Protein AF-A0A6N2CL14-F1 (afdb_monomer_lite)

Radius of gyration: 25.26 Å; chains: 1; bounding box: 62×54×70 Å

Foldseek 3Di:
DVVVVVLVVDPPVVNVVVVVVVVVVVVVLVVPFDPAAEDEPLLVVKWDDPPDPCGVVLSVVLVVQLRVLQSSCVVVADFPPPPPPDNSSRYTYGDLVSSQVSVVCCQVPVVPVVPLQPPLLVVLLVQLQVVLVVVCVVVVHDSQVDKDALVVSCVSVVDDSVSSVVSVVSCCVVVQWDWDDDPPRDGIIIGGDDPDPSVSVCVRIQHSVNSVVVVVVVVVVVVVVD

Sequence (226 aa):
FEAQKKAHRLSAEERAVKRKKVIERHHHAQRLLEPVTVRIPFAHLLDFPVNWTRGRRDIDRLLSLVEAVAFLHQKQRKRDGNAGSGELSRTVEATPEDYAAAFDLAKSCLEHAWAELPRSASQLLAAIRKWAEKEAKKLGVKPSELSFRRRDVRRFTGLPDHIVKRGMRSLEDLEYVSVRRARNGGSFKYQLAGQPPAVDLLDGLTTPEQLKEKYAQTTSETEVKS

pLDDT: mean 76.75, std 15.97, range [37.62, 93.56]

Secondary structure (DSSP, 8-state):
-HHHHHHTTS-HHHHHHHHHHHHHHHHHHHHT----EEE-TTGGG----TT-TTHHHHHHHHHHHHHHHHHHTTTSSPP-TTSTTSGGGGEEE--HHHHHHHHHHHHHHHHHHT-SS-HHHHHHHHHHHHHHHHHHHHHTS-TTT-EE-HHHHHHHH---HHHHHHHHHHHHHTTSEEEE--TTS---EEEEPS------TTTTSPPHHHHHHHHHHHHHHHHS--

Structure (mmCIF, N/CA/C/O backbone):
data_AF-A0A6N2CL14-F1
#
_entry.id   AF-A0A6N2CL14-F1
#
loop_
_atom_site.group_PDB
_atom_site.id
_atom_site.type_symbol
_atom_site.label_atom_id
_atom_site.label_alt_id
_atom_site.label_comp_id
_atom_site.label_asym_id
_atom_site.label_entity_id
_atom_site.label_seq_id
_atom_site.pdbx_PDB_ins_code
_atom_site.Cartn_x
_atom_site.Cartn_y
_atom_site.Cartn_z
_atom_site.occupancy
_atom_site.B_iso_or_equiv
_atom_site.auth_seq_id
_atom_site.auth_comp_id
_atom_site.auth_asym_id
_atom_site.auth_atom_id
_atom_site.pdbx_PDB_model_num
ATOM 1 N N . PHE A 1 1 ? 4.077 22.171 5.134 1.00 37.62 1 PHE A N 1
ATOM 2 C CA . PHE A 1 1 ? 3.472 23.508 4.928 1.00 37.62 1 PHE A CA 1
ATOM 3 C C . PHE A 1 1 ? 4.288 24.433 4.021 1.00 37.62 1 PHE A C 1
ATOM 5 O O . PHE A 1 1 ? 3.678 25.172 3.257 1.00 37.62 1 PHE A O 1
ATOM 12 N N . GLU A 1 2 ? 5.627 24.394 4.019 1.00 39.94 2 GLU A N 1
ATOM 13 C CA . GLU A 1 2 ? 6.428 25.231 3.103 1.00 39.94 2 GLU A CA 1
ATOM 14 C C . GLU A 1 2 ? 6.215 24.921 1.614 1.00 39.94 2 GLU A C 1
ATOM 16 O O . GLU A 1 2 ? 6.063 25.846 0.822 1.00 39.94 2 GLU A O 1
ATOM 21 N N . ALA A 1 3 ? 6.094 23.646 1.227 1.00 51.16 3 ALA A N 1
ATOM 22 C CA . ALA A 1 3 ? 5.791 23.264 -0.157 1.00 51.16 3 ALA A CA 1
ATOM 23 C C . ALA A 1 3 ? 4.421 23.793 -0.637 1.00 51.16 3 ALA A C 1
ATOM 25 O O . ALA A 1 3 ? 4.302 24.263 -1.767 1.00 51.16 3 ALA A O 1
ATOM 26 N N . GLN A 1 4 ? 3.407 23.803 0.240 1.00 52.84 4 GLN A N 1
ATOM 27 C CA . GLN A 1 4 ? 2.085 24.384 -0.043 1.00 52.84 4 GLN A CA 1
ATOM 28 C C . GLN A 1 4 ? 2.138 25.916 -0.162 1.00 52.84 4 GLN A C 1
ATOM 30 O O . GLN A 1 4 ? 1.534 26.474 -1.074 1.00 52.84 4 GLN A O 1
ATOM 35 N N . LYS A 1 5 ? 2.908 26.603 0.698 1.00 52.19 5 LYS A N 1
ATOM 36 C CA . LYS A 1 5 ? 3.123 28.062 0.617 1.00 52.19 5 LYS A CA 1
ATOM 37 C C . LYS A 1 5 ? 3.923 28.462 -0.634 1.00 52.19 5 LYS A C 1
ATOM 39 O O . LYS A 1 5 ? 3.594 29.451 -1.281 1.00 52.19 5 LYS A O 1
ATOM 44 N N . LYS A 1 6 ? 4.925 27.664 -1.025 1.00 54.91 6 LYS A N 1
ATOM 45 C CA . LYS A 1 6 ? 5.732 27.854 -2.246 1.00 54.91 6 LYS A CA 1
ATOM 46 C C . LYS A 1 6 ? 4.915 27.588 -3.516 1.00 54.91 6 LYS A C 1
ATOM 48 O O . LYS A 1 6 ? 5.059 28.322 -4.488 1.00 54.91 6 LYS A O 1
ATOM 53 N N . ALA A 1 7 ? 4.003 26.612 -3.486 1.00 52.88 7 ALA A N 1
ATOM 54 C CA . ALA A 1 7 ? 3.030 26.383 -4.554 1.00 52.88 7 ALA A CA 1
ATOM 55 C C . ALA A 1 7 ? 2.042 27.552 -4.696 1.00 52.88 7 ALA A C 1
ATOM 57 O O . ALA A 1 7 ? 1.640 27.859 -5.814 1.00 52.88 7 ALA A O 1
ATOM 58 N N . HIS A 1 8 ? 1.694 28.233 -3.595 1.00 55.06 8 HIS A N 1
ATOM 59 C CA . HIS A 1 8 ? 0.762 29.361 -3.613 1.00 55.06 8 HIS A CA 1
ATOM 60 C C . HIS A 1 8 ? 1.346 30.715 -4.062 1.00 55.06 8 HIS A C 1
ATOM 62 O O . HIS A 1 8 ? 0.578 31.649 -4.274 1.00 55.06 8 HIS A O 1
ATOM 68 N N . ARG A 1 9 ? 2.673 30.814 -4.239 1.00 52.66 9 ARG A N 1
ATOM 69 C CA . ARG A 1 9 ? 3.375 32.018 -4.733 1.00 52.66 9 ARG A CA 1
ATOM 70 C C . ARG A 1 9 ? 3.233 32.256 -6.239 1.00 52.66 9 ARG A C 1
ATOM 72 O O . ARG A 1 9 ? 3.421 33.379 -6.680 1.00 52.66 9 ARG A O 1
ATOM 79 N N . LEU A 1 10 ? 2.933 31.207 -7.000 1.00 59.94 10 LEU A N 1
ATOM 80 C CA . LEU A 1 10 ? 2.663 31.283 -8.436 1.00 59.94 10 LEU A CA 1
ATOM 81 C C . LEU A 1 10 ? 1.184 31.609 -8.651 1.00 59.94 10 LEU A C 1
ATOM 83 O O . LEU A 1 10 ? 0.341 31.096 -7.900 1.00 59.94 10 LEU A O 1
ATOM 87 N N . SER A 1 11 ? 0.852 32.396 -9.672 1.00 72.25 11 SER A N 1
ATOM 88 C CA . SER A 1 11 ? -0.546 32.644 -10.036 1.00 72.25 11 SER A CA 1
ATOM 89 C C . SER A 1 11 ? -1.258 31.312 -10.340 1.00 72.25 11 SER A C 1
ATOM 91 O O . SER A 1 11 ? -0.628 30.293 -10.655 1.00 72.25 11 SER A O 1
ATOM 93 N N . AL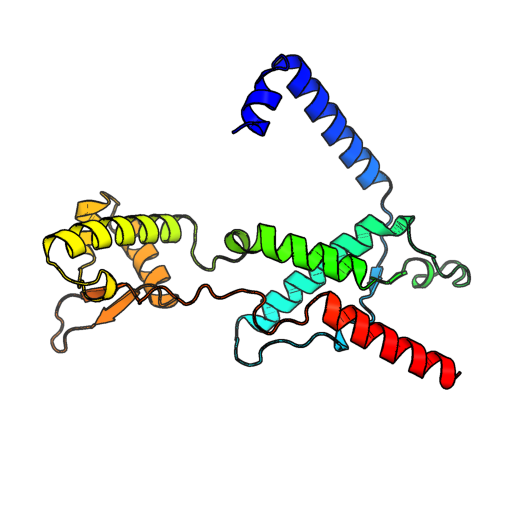A A 1 12 ? -2.585 31.266 -10.198 1.00 70.31 12 ALA A N 1
ATOM 94 C CA . ALA A 1 12 ? -3.353 30.058 -10.518 1.00 70.31 12 ALA A CA 1
ATOM 95 C C . ALA A 1 12 ? -3.106 29.592 -11.971 1.00 70.31 12 ALA A C 1
ATOM 97 O O . ALA A 1 12 ? -3.040 28.390 -12.242 1.00 70.31 12 ALA A O 1
ATOM 98 N N . GLU A 1 13 ? -2.873 30.544 -12.874 1.00 72.12 13 GLU A N 1
ATOM 99 C CA . GLU A 1 13 ? -2.550 30.326 -14.283 1.00 72.12 13 GLU A CA 1
ATOM 100 C C . GLU A 1 13 ? -1.175 29.670 -14.457 1.00 72.12 13 GLU A C 1
ATOM 102 O O . GLU A 1 13 ? -1.050 28.667 -15.158 1.00 72.12 13 GLU A O 1
ATOM 107 N N . GLU A 1 14 ? -0.148 30.141 -13.746 1.00 79.38 14 GLU A N 1
ATOM 108 C CA . GLU A 1 14 ? 1.195 29.552 -13.791 1.00 79.38 14 GLU A CA 1
ATOM 109 C C . GLU A 1 14 ? 1.210 28.099 -13.293 1.00 79.38 14 GLU A C 1
ATOM 111 O O . GLU A 1 14 ? 1.915 27.245 -13.844 1.00 79.38 14 GLU A O 1
ATOM 116 N N . ARG A 1 15 ? 0.405 27.778 -12.270 1.00 78.75 15 ARG A N 1
ATOM 117 C CA . ARG A 1 15 ? 0.231 26.393 -11.793 1.00 78.75 15 ARG A CA 1
ATOM 118 C C . ARG A 1 15 ? -0.474 25.529 -12.832 1.00 78.75 15 ARG A C 1
ATOM 120 O O . ARG A 1 15 ? -0.050 24.393 -13.056 1.00 78.75 15 ARG A O 1
ATOM 127 N N . ALA A 1 16 ? -1.510 26.059 -13.482 1.00 80.12 16 ALA A N 1
ATOM 128 C CA . ALA A 1 16 ? -2.222 25.360 -14.545 1.00 80.12 16 ALA A CA 1
ATOM 129 C C . ALA A 1 16 ? -1.300 25.067 -15.741 1.00 80.12 16 ALA A C 1
ATOM 131 O O . ALA A 1 16 ? -1.276 23.937 -16.232 1.00 80.12 16 ALA A O 1
ATOM 132 N N . VAL A 1 17 ? -0.474 26.036 -16.149 1.00 85.94 17 VAL A N 1
ATOM 133 C CA . VAL A 1 17 ? 0.521 25.872 -17.220 1.00 85.94 17 VAL A CA 1
ATOM 134 C C . VAL A 1 17 ? 1.575 24.829 -16.844 1.00 85.94 17 VAL A C 1
ATOM 136 O O . VAL A 1 17 ? 1.857 23.932 -17.639 1.00 85.94 17 VAL A O 1
ATOM 139 N N . LYS A 1 18 ? 2.133 24.881 -15.625 1.00 86.06 18 LYS A N 1
ATOM 140 C CA . LYS A 1 18 ? 3.097 23.865 -15.158 1.00 86.06 18 LYS A CA 1
ATOM 141 C C . LYS A 1 18 ? 2.485 22.466 -15.137 1.00 86.06 18 LYS A C 1
ATOM 143 O O . LYS A 1 18 ? 3.121 21.525 -15.604 1.00 86.06 18 LYS A O 1
ATOM 148 N N . ARG A 1 19 ? 1.246 22.328 -14.652 1.00 86.81 19 ARG A N 1
ATOM 149 C CA . ARG A 1 19 ? 0.528 21.046 -14.635 1.00 86.81 19 ARG A CA 1
ATOM 150 C C . ARG A 1 19 ? 0.336 20.491 -16.045 1.00 86.81 19 ARG A C 1
ATOM 152 O O . ARG A 1 19 ? 0.629 19.319 -16.260 1.00 86.81 19 ARG A O 1
ATOM 159 N N . LYS A 1 20 ? -0.100 21.323 -17.000 1.00 90.94 20 LYS A N 1
ATOM 160 C CA . LYS A 1 20 ? -0.248 20.924 -18.410 1.00 90.94 20 LYS A CA 1
ATOM 161 C C . LYS A 1 20 ? 1.069 20.412 -18.991 1.00 90.94 20 LYS A C 1
ATOM 163 O O . LYS A 1 20 ? 1.099 19.299 -19.498 1.00 90.94 20 LYS A O 1
ATOM 168 N N . LYS A 1 21 ? 2.170 21.147 -18.796 1.00 91.81 21 LYS A N 1
ATOM 169 C CA . LYS A 1 21 ? 3.505 20.734 -19.269 1.00 91.81 21 LYS A CA 1
ATOM 170 C C . LYS A 1 21 ? 3.957 19.383 -18.700 1.00 91.81 21 LYS A C 1
ATOM 172 O O . LYS A 1 21 ? 4.580 18.598 -19.410 1.00 91.81 21 LYS A O 1
ATOM 177 N N . VAL A 1 22 ? 3.667 19.100 -17.426 1.00 90.50 22 VAL A N 1
ATOM 178 C CA . VAL A 1 22 ? 3.989 17.798 -16.806 1.00 90.50 22 VAL A CA 1
ATOM 179 C C . VAL A 1 22 ? 3.169 16.672 -17.438 1.00 90.50 22 VAL A C 1
ATOM 181 O O . VAL A 1 22 ? 3.738 15.643 -17.798 1.00 90.50 22 VAL A O 1
ATOM 184 N N . ILE A 1 23 ? 1.862 16.886 -17.615 1.00 89.56 23 ILE A N 1
ATOM 185 C CA . ILE A 1 23 ? 0.948 15.915 -18.236 1.00 89.56 23 ILE A CA 1
ATOM 186 C C . ILE A 1 23 ? 1.370 15.616 -19.679 1.00 89.56 23 ILE A C 1
ATOM 188 O O . ILE A 1 23 ? 1.507 14.454 -20.050 1.00 89.56 23 ILE A O 1
ATOM 192 N N . GLU A 1 24 ? 1.644 16.648 -20.477 1.00 92.06 24 GLU A N 1
ATOM 193 C CA . GLU A 1 24 ? 2.105 16.500 -21.863 1.00 92.06 24 GLU A CA 1
ATOM 194 C C . GLU A 1 24 ? 3.407 15.704 -21.942 1.00 92.06 24 GLU A C 1
ATOM 196 O O . GLU A 1 24 ? 3.512 14.758 -22.721 1.00 92.06 24 GLU A O 1
ATOM 201 N N . ARG A 1 25 ? 4.377 16.016 -21.072 1.00 90.50 25 ARG A N 1
ATOM 202 C CA . ARG A 1 25 ? 5.632 15.263 -20.984 1.00 90.50 25 ARG A CA 1
ATOM 203 C C . ARG A 1 25 ? 5.393 13.786 -20.676 1.00 90.50 25 ARG A C 1
ATOM 205 O O . ARG A 1 25 ? 6.039 12.939 -21.282 1.00 90.50 25 ARG A O 1
ATOM 212 N N . HIS A 1 26 ? 4.476 13.476 -19.760 1.00 87.38 26 HIS A N 1
ATOM 213 C CA . HIS A 1 26 ? 4.137 12.090 -19.430 1.00 87.38 26 HIS A CA 1
ATOM 214 C C . HIS A 1 26 ? 3.466 11.373 -20.605 1.00 87.38 26 HIS A C 1
ATOM 216 O O . HIS A 1 26 ? 3.862 10.258 -20.928 1.00 87.38 26 HIS A O 1
ATOM 222 N N . HIS A 1 27 ? 2.526 12.014 -21.301 1.00 89.44 27 HIS A N 1
ATOM 223 C CA . HIS A 1 27 ? 1.921 11.431 -22.502 1.00 89.44 27 HIS A CA 1
ATOM 224 C C . HIS A 1 27 ? 2.946 11.180 -23.608 1.00 89.44 27 HIS A C 1
ATOM 226 O O . HIS A 1 27 ? 2.895 10.148 -24.271 1.00 89.44 27 HIS A O 1
ATOM 232 N N . HIS A 1 28 ? 3.888 12.102 -23.808 1.00 91.62 28 HIS A N 1
ATOM 233 C CA . HIS A 1 28 ? 4.954 11.923 -24.791 1.00 91.62 28 HIS A CA 1
ATOM 234 C C . HIS A 1 28 ? 5.861 10.753 -24.404 1.00 91.62 28 HIS A C 1
ATOM 236 O O . HIS A 1 28 ? 6.148 9.916 -25.251 1.00 91.62 28 HIS A O 1
ATOM 242 N N . ALA A 1 29 ? 6.242 10.644 -23.128 1.00 86.19 29 ALA A N 1
ATOM 243 C CA . ALA A 1 29 ? 7.015 9.510 -22.631 1.00 86.19 29 ALA A CA 1
ATOM 244 C C . ALA A 1 29 ? 6.276 8.176 -22.832 1.00 86.19 29 ALA A C 1
ATOM 246 O O . ALA A 1 29 ? 6.867 7.231 -23.339 1.00 86.19 29 ALA A O 1
ATOM 247 N N . GLN A 1 30 ? 4.976 8.115 -22.523 1.00 86.56 30 GLN A N 1
ATOM 248 C CA . GLN A 1 30 ? 4.151 6.916 -22.714 1.00 86.56 30 GLN A CA 1
ATOM 249 C C . GLN A 1 30 ? 4.069 6.478 -24.182 1.00 86.56 30 GLN A C 1
ATOM 251 O O . GLN A 1 30 ? 4.119 5.286 -24.461 1.00 86.56 30 GLN A O 1
ATOM 256 N N . ARG A 1 31 ? 3.983 7.424 -25.127 1.00 88.44 31 ARG A N 1
ATOM 257 C CA . ARG A 1 31 ? 3.954 7.127 -26.573 1.00 88.44 31 ARG A CA 1
ATOM 258 C C . ARG A 1 31 ? 5.265 6.550 -27.109 1.00 88.44 31 ARG A C 1
ATOM 260 O O . ARG A 1 31 ? 5.250 5.936 -28.167 1.00 88.44 31 ARG A O 1
ATOM 267 N N . LEU A 1 32 ? 6.383 6.775 -26.419 1.00 87.81 32 LEU A N 1
ATOM 268 C CA . LEU A 1 32 ? 7.702 6.259 -26.805 1.00 87.81 32 LEU A CA 1
ATOM 269 C C . LEU A 1 32 ? 7.960 4.831 -26.299 1.00 87.81 32 LEU A C 1
ATOM 271 O O . LEU A 1 32 ? 8.983 4.238 -26.654 1.00 87.81 32 LEU A O 1
ATOM 275 N N . LEU A 1 33 ? 7.079 4.300 -25.448 1.00 87.81 33 LEU A N 1
ATOM 276 C CA . LEU A 1 33 ? 7.201 2.952 -24.907 1.00 87.81 33 LEU A CA 1
ATOM 277 C C . LEU A 1 33 ? 6.842 1.927 -25.981 1.00 87.81 33 LEU A C 1
ATOM 279 O O . LEU A 1 33 ? 5.844 2.062 -26.688 1.00 87.81 33 LEU A O 1
ATOM 283 N N . GLU A 1 34 ? 7.654 0.881 -26.081 1.00 86.44 34 GLU A N 1
ATOM 284 C CA . GLU A 1 34 ? 7.384 -0.262 -26.943 1.00 86.44 34 GLU A CA 1
ATOM 285 C C . GLU A 1 34 ? 6.774 -1.400 -26.116 1.00 86.44 34 GLU A C 1
ATOM 287 O O . GLU A 1 34 ? 7.056 -1.509 -24.916 1.00 86.44 34 GLU A O 1
ATOM 292 N N . PRO A 1 35 ? 5.944 -2.260 -26.733 1.00 84.00 35 PRO A N 1
ATOM 293 C CA . PRO A 1 35 ? 5.435 -3.459 -26.084 1.00 84.00 35 PRO A CA 1
ATOM 294 C C . PRO A 1 35 ? 6.573 -4.480 -25.955 1.00 84.00 35 PRO A C 1
ATOM 296 O O . PRO A 1 35 ? 6.869 -5.226 -26.892 1.00 84.00 35 PRO A O 1
ATOM 299 N N . VAL A 1 36 ? 7.231 -4.463 -24.797 1.00 87.56 36 VAL A N 1
ATOM 300 C CA . VAL A 1 36 ? 8.311 -5.376 -24.410 1.00 87.56 36 VAL A CA 1
ATOM 301 C C . VAL A 1 36 ? 7.874 -6.249 -23.240 1.00 87.56 36 VAL A C 1
ATOM 303 O O . VAL A 1 36 ? 7.108 -5.811 -22.382 1.00 87.56 36 VAL A O 1
ATOM 306 N N . THR A 1 37 ? 8.384 -7.474 -23.197 1.00 87.69 37 THR A N 1
ATOM 307 C CA . THR A 1 37 ? 8.203 -8.393 -22.072 1.00 87.69 37 THR A CA 1
ATOM 308 C C . THR A 1 37 ? 9.294 -8.138 -21.042 1.00 87.69 37 THR A C 1
ATOM 310 O O . THR A 1 37 ? 10.473 -8.078 -21.391 1.00 87.69 37 THR A O 1
ATOM 313 N N . VAL A 1 38 ? 8.922 -8.007 -19.771 1.00 90.06 38 VAL A N 1
ATOM 314 C CA . VAL A 1 38 ? 9.888 -7.853 -18.678 1.00 90.06 38 VAL A CA 1
ATOM 315 C C . VAL A 1 38 ? 10.164 -9.206 -18.031 1.00 90.06 38 VAL A C 1
ATOM 317 O O . VAL A 1 38 ? 9.239 -9.972 -17.778 1.00 90.06 38 VAL A O 1
ATOM 320 N N . ARG A 1 39 ? 11.437 -9.506 -17.758 1.00 90.38 39 ARG A N 1
ATOM 321 C CA . ARG A 1 39 ? 11.862 -10.660 -16.954 1.00 90.38 39 ARG A CA 1
ATOM 322 C C . ARG A 1 39 ? 12.507 -10.185 -15.660 1.00 90.38 39 ARG A C 1
ATOM 324 O O . ARG A 1 39 ? 13.284 -9.237 -15.676 1.00 90.38 39 ARG A O 1
ATOM 331 N N . ILE A 1 40 ? 12.222 -10.869 -14.554 1.00 91.25 40 ILE A N 1
ATOM 332 C CA . ILE A 1 40 ? 12.836 -10.603 -13.247 1.00 91.25 40 ILE A CA 1
ATOM 333 C C . ILE A 1 40 ? 13.799 -11.756 -12.922 1.00 91.25 40 ILE A C 1
ATOM 335 O O . ILE A 1 40 ? 13.372 -12.753 -12.335 1.00 91.25 40 ILE A O 1
ATOM 339 N N . PRO A 1 41 ? 15.088 -11.664 -13.303 1.00 90.06 41 PRO A N 1
ATOM 340 C CA . PRO A 1 41 ? 16.031 -12.777 -13.155 1.00 90.06 41 PRO A CA 1
ATOM 341 C C . PRO A 1 41 ? 16.273 -13.147 -11.686 1.00 90.06 41 PRO A C 1
ATOM 343 O O . PRO A 1 41 ? 16.454 -14.315 -11.358 1.00 90.06 41 PRO A O 1
ATOM 346 N N . PHE A 1 42 ? 16.194 -12.172 -10.781 1.00 88.69 42 PHE A N 1
ATOM 347 C CA . PHE A 1 42 ? 16.451 -12.338 -9.350 1.00 88.69 42 PHE A CA 1
ATOM 348 C C . PHE A 1 42 ? 15.218 -12.710 -8.515 1.00 88.69 42 PHE A C 1
ATOM 350 O O . PHE A 1 42 ? 15.307 -12.730 -7.291 1.00 88.69 42 PHE A O 1
ATOM 357 N N . ALA A 1 43 ? 14.064 -13.001 -9.128 1.00 86.94 43 ALA A N 1
ATOM 358 C CA . ALA A 1 43 ? 12.831 -13.283 -8.382 1.00 86.94 43 ALA A CA 1
ATOM 359 C C . ALA A 1 43 ? 12.987 -14.441 -7.375 1.00 86.94 43 ALA A C 1
ATOM 361 O O . ALA A 1 43 ? 12.377 -14.426 -6.311 1.00 86.94 43 ALA A O 1
ATOM 362 N N . HIS A 1 44 ? 13.848 -15.413 -7.687 1.00 85.88 44 HIS A N 1
ATOM 363 C CA . HIS A 1 44 ? 14.157 -16.569 -6.844 1.00 85.88 44 HIS A CA 1
ATOM 364 C C . HIS A 1 44 ? 15.042 -16.249 -5.622 1.00 85.88 44 HIS A C 1
ATOM 366 O O . HIS A 1 44 ? 15.160 -17.085 -4.733 1.00 85.88 44 HIS A O 1
ATOM 372 N N . LEU A 1 45 ? 15.668 -15.067 -5.571 1.00 86.38 45 LEU A N 1
ATOM 373 C CA . LEU A 1 45 ? 16.514 -14.621 -4.453 1.00 86.38 45 LEU A CA 1
ATOM 374 C C . LEU A 1 45 ? 15.720 -13.886 -3.360 1.00 86.38 45 LEU A C 1
ATOM 376 O O . LEU A 1 45 ? 16.286 -13.519 -2.324 1.00 86.38 45 LEU A O 1
ATOM 380 N N . LEU A 1 46 ? 14.433 -13.636 -3.614 1.00 85.00 46 LEU A N 1
ATOM 381 C CA . LEU A 1 46 ? 13.535 -12.933 -2.711 1.00 85.00 46 LEU A CA 1
ATOM 382 C C . LEU A 1 46 ? 12.948 -13.908 -1.688 1.00 85.00 46 LEU A C 1
ATOM 384 O O . LEU A 1 46 ? 12.202 -14.823 -2.034 1.00 85.00 46 LEU A O 1
ATOM 388 N N . ASP A 1 47 ? 13.265 -13.665 -0.422 1.00 79.44 47 ASP A N 1
ATOM 389 C CA . ASP A 1 47 ? 12.664 -14.350 0.717 1.00 79.44 47 ASP A CA 1
ATOM 390 C C . ASP A 1 47 ? 11.420 -13.609 1.204 1.00 79.44 47 ASP A C 1
ATOM 392 O O . ASP A 1 47 ? 11.373 -12.372 1.227 1.00 79.44 47 ASP A O 1
ATOM 396 N N . PHE A 1 48 ? 10.435 -14.396 1.642 1.00 69.31 48 PHE A N 1
ATOM 397 C CA . PHE A 1 48 ? 9.162 -13.911 2.158 1.00 69.31 48 PHE A CA 1
ATOM 398 C C . PHE A 1 48 ? 8.785 -14.648 3.451 1.00 69.31 48 PHE A C 1
ATOM 400 O O . PHE A 1 48 ? 8.988 -15.864 3.549 1.00 69.31 48 PHE A O 1
ATOM 407 N N . PRO A 1 49 ? 8.180 -13.963 4.436 1.00 64.12 49 PRO A N 1
ATOM 408 C CA . PRO A 1 49 ? 7.741 -14.603 5.668 1.00 64.12 49 PRO A CA 1
ATOM 409 C C . PRO A 1 49 ? 6.610 -15.609 5.390 1.00 64.12 49 PRO A C 1
ATOM 411 O O . PRO A 1 49 ? 5.542 -15.272 4.879 1.00 64.12 49 PRO A O 1
ATOM 414 N N . VAL A 1 50 ? 6.843 -16.870 5.767 1.00 52.19 50 VAL A N 1
ATOM 415 C CA . VAL A 1 50 ? 6.007 -18.050 5.450 1.00 52.19 50 VAL A CA 1
ATOM 416 C C . VAL A 1 50 ? 4.607 -17.999 6.089 1.00 52.19 50 VAL A C 1
ATOM 418 O O . VAL A 1 50 ? 3.684 -18.686 5.654 1.00 52.19 50 VAL A O 1
ATOM 421 N N . ASN A 1 51 ? 4.404 -17.148 7.094 1.00 51.94 51 ASN A N 1
ATOM 422 C CA . ASN A 1 51 ? 3.231 -17.209 7.970 1.00 51.94 51 ASN A CA 1
ATOM 423 C C . ASN A 1 51 ? 2.009 -16.430 7.450 1.00 51.94 51 ASN A C 1
ATOM 425 O O . ASN A 1 51 ? 1.043 -16.250 8.188 1.00 51.94 51 ASN A O 1
ATOM 429 N N . TRP A 1 52 ? 2.036 -15.926 6.213 1.00 52.38 52 TRP A N 1
ATOM 430 C CA . TRP A 1 52 ? 0.990 -15.049 5.690 1.00 52.38 52 TRP A CA 1
ATOM 431 C C . TRP A 1 52 ? 0.250 -15.660 4.502 1.00 52.38 52 TRP A C 1
ATOM 433 O O . TRP A 1 52 ? 0.762 -15.732 3.388 1.00 52.38 52 TRP A O 1
ATOM 443 N N . THR A 1 53 ? -1.041 -15.935 4.680 1.00 46.91 53 THR A N 1
ATOM 444 C CA . THR A 1 53 ? -2.002 -16.154 3.582 1.00 46.91 53 THR A CA 1
ATOM 445 C C . THR A 1 53 ? -2.085 -14.944 2.629 1.00 46.91 53 THR A C 1
ATOM 447 O O . THR A 1 53 ? -2.492 -15.086 1.477 1.00 46.91 53 THR A O 1
ATOM 450 N N . ARG A 1 54 ? -1.665 -13.758 3.100 1.00 53.47 54 ARG A N 1
ATOM 451 C CA . ARG A 1 54 ? -1.462 -12.512 2.338 1.00 53.47 54 ARG A CA 1
ATOM 452 C C . ARG A 1 54 ? -0.192 -12.507 1.477 1.00 53.47 54 ARG A C 1
ATOM 454 O O . ARG A 1 54 ? -0.218 -11.925 0.396 1.00 53.47 54 ARG A O 1
ATOM 461 N N . GLY A 1 55 ? 0.859 -13.222 1.893 1.00 59.00 55 GLY A N 1
ATOM 462 C CA . GLY A 1 55 ? 2.192 -13.171 1.289 1.00 59.00 55 GLY A CA 1
ATOM 463 C C . GLY A 1 55 ? 2.167 -13.393 -0.220 1.00 59.00 55 GLY A C 1
ATOM 464 O O . GLY A 1 55 ? 2.720 -12.592 -0.950 1.00 59.00 55 GLY A O 1
ATOM 465 N N . ARG A 1 56 ? 1.420 -14.386 -0.724 1.00 64.12 56 ARG A N 1
ATOM 466 C CA . ARG A 1 56 ? 1.359 -14.671 -2.175 1.00 64.12 56 ARG A CA 1
ATOM 467 C C . ARG A 1 56 ? 0.808 -13.521 -3.027 1.00 64.12 56 ARG A C 1
ATOM 469 O O . ARG A 1 56 ? 1.418 -13.172 -4.026 1.00 64.12 56 ARG A O 1
ATOM 476 N N . ARG A 1 57 ? -0.322 -12.909 -2.645 1.00 66.94 57 ARG A N 1
ATOM 477 C CA . ARG A 1 57 ? -0.909 -11.800 -3.436 1.00 66.94 57 ARG A CA 1
ATOM 478 C C . ARG A 1 57 ? -0.046 -10.549 -3.379 1.00 66.94 57 ARG A C 1
ATOM 480 O O . ARG A 1 57 ? -0.027 -9.747 -4.306 1.00 66.94 57 ARG A O 1
ATOM 487 N N . ASP A 1 58 ? 0.602 -10.377 -2.245 1.00 70.50 58 ASP A N 1
ATOM 488 C CA . ASP A 1 58 ? 1.429 -9.235 -1.940 1.00 70.50 58 ASP A CA 1
ATOM 489 C C . ASP A 1 58 ? 2.759 -9.325 -2.713 1.00 70.50 58 ASP A C 1
ATOM 491 O O . ASP A 1 58 ? 3.180 -8.359 -3.350 1.00 70.50 58 ASP A O 1
ATOM 495 N N . ILE A 1 59 ? 3.327 -10.530 -2.801 1.00 75.00 59 ILE A N 1
ATOM 496 C CA . ILE A 1 59 ? 4.430 -10.878 -3.702 1.00 75.00 59 ILE A CA 1
ATOM 497 C C . ILE A 1 59 ? 4.075 -10.539 -5.149 1.00 75.00 59 ILE A C 1
ATOM 499 O O . ILE A 1 59 ? 4.796 -9.770 -5.780 1.00 75.00 59 ILE A O 1
ATOM 503 N N . ASP A 1 60 ? 2.947 -11.046 -5.658 1.00 79.06 60 ASP A N 1
ATOM 504 C CA . ASP A 1 60 ? 2.545 -10.834 -7.056 1.00 79.06 60 ASP A CA 1
ATOM 505 C C . ASP A 1 60 ? 2.431 -9.342 -7.391 1.00 79.06 60 ASP A C 1
ATOM 507 O O . ASP A 1 60 ? 2.827 -8.892 -8.467 1.00 79.06 60 ASP A O 1
ATOM 511 N N . ARG A 1 61 ? 1.921 -8.541 -6.453 1.00 79.12 61 ARG A N 1
ATOM 512 C CA . ARG A 1 61 ? 1.798 -7.093 -6.627 1.00 79.12 61 ARG A CA 1
ATOM 513 C C . ARG A 1 61 ? 3.141 -6.375 -6.559 1.00 79.12 61 ARG A C 1
ATOM 515 O O . ARG A 1 61 ? 3.342 -5.438 -7.329 1.00 79.12 61 ARG A O 1
ATOM 522 N N . LEU A 1 62 ? 4.039 -6.777 -5.657 1.00 84.19 62 LEU A N 1
ATOM 523 C CA . LEU A 1 62 ? 5.391 -6.221 -5.605 1.00 84.19 62 LEU A CA 1
ATOM 524 C C . LEU A 1 62 ? 6.143 -6.544 -6.900 1.00 84.19 62 LEU A C 1
ATOM 526 O O . LEU A 1 62 ? 6.707 -5.639 -7.504 1.00 84.19 62 LEU A O 1
ATOM 530 N N . LEU A 1 63 ? 6.083 -7.791 -7.372 1.00 88.75 63 LEU A N 1
ATOM 531 C CA . LEU A 1 63 ? 6.693 -8.203 -8.638 1.00 88.75 63 LEU A CA 1
ATOM 532 C C . LEU A 1 63 ? 6.085 -7.446 -9.823 1.00 88.75 63 LEU A C 1
ATOM 534 O O . LEU A 1 63 ? 6.831 -6.908 -10.631 1.00 88.75 63 LEU A O 1
ATOM 538 N N . SER A 1 64 ? 4.761 -7.274 -9.867 1.00 89.19 64 SER A N 1
ATOM 539 C CA . SER A 1 64 ? 4.101 -6.447 -10.891 1.00 89.19 64 SER A CA 1
ATOM 540 C C . SER A 1 64 ? 4.586 -4.991 -10.872 1.00 89.19 64 SER A C 1
ATOM 542 O O . SER A 1 64 ? 4.679 -4.337 -11.911 1.00 89.19 64 SER A O 1
ATOM 544 N N . LEU A 1 65 ? 4.894 -4.449 -9.688 1.00 90.12 65 LEU A N 1
ATOM 545 C CA . LEU A 1 65 ? 5.448 -3.103 -9.557 1.00 90.12 65 LEU A CA 1
ATOM 546 C C . LEU A 1 65 ? 6.892 -3.042 -10.068 1.00 90.12 65 LEU A C 1
ATOM 548 O O . LEU A 1 65 ? 7.237 -2.094 -10.772 1.00 90.12 65 LEU A O 1
ATOM 552 N N . VAL A 1 66 ? 7.710 -4.055 -9.773 1.00 92.06 66 VAL A N 1
ATOM 553 C CA . VAL A 1 66 ? 9.061 -4.198 -10.341 1.00 92.06 66 VAL A CA 1
ATOM 554 C C . VAL A 1 66 ? 8.993 -4.278 -11.866 1.00 92.06 66 VAL A C 1
ATOM 556 O O . VAL A 1 66 ? 9.725 -3.557 -12.543 1.00 92.06 66 VAL A O 1
ATOM 559 N N . GLU A 1 67 ? 8.074 -5.079 -12.414 1.00 92.06 67 GLU A N 1
ATOM 560 C CA . GLU A 1 67 ? 7.844 -5.180 -13.859 1.00 92.06 67 GLU A CA 1
ATOM 561 C C . GLU A 1 67 ? 7.494 -3.822 -14.468 1.00 92.06 67 GLU A C 1
ATOM 563 O O . GLU A 1 67 ? 8.077 -3.427 -15.476 1.00 92.06 67 GLU A O 1
ATOM 568 N N . ALA A 1 68 ? 6.586 -3.072 -13.840 1.00 92.19 68 ALA A N 1
ATOM 569 C CA . ALA A 1 68 ? 6.194 -1.751 -14.312 1.00 92.19 68 ALA A CA 1
ATOM 570 C C . ALA A 1 68 ? 7.363 -0.751 -14.294 1.00 92.19 68 ALA A C 1
ATOM 572 O O . ALA A 1 68 ? 7.532 0.012 -15.248 1.00 92.19 68 ALA A O 1
ATOM 573 N N . VAL A 1 69 ? 8.187 -0.754 -13.240 1.00 92.44 69 VAL A N 1
ATOM 574 C CA . VAL A 1 69 ? 9.372 0.114 -13.142 1.00 92.44 69 VAL A CA 1
ATOM 575 C C . VAL A 1 69 ? 10.388 -0.240 -14.232 1.00 92.44 69 VAL A C 1
ATOM 577 O O . VAL A 1 69 ? 10.803 0.636 -14.994 1.00 92.44 69 VAL A O 1
ATOM 580 N N . ALA A 1 70 ? 10.716 -1.523 -14.381 1.00 91.88 70 ALA A N 1
ATOM 581 C CA . ALA A 1 70 ? 11.634 -1.997 -15.412 1.00 91.88 70 ALA A CA 1
ATOM 582 C C . ALA A 1 70 ? 11.114 -1.706 -16.834 1.00 91.88 70 ALA A C 1
ATOM 584 O O . ALA A 1 70 ? 11.874 -1.273 -17.705 1.00 91.88 70 ALA A O 1
ATOM 585 N N . PHE A 1 71 ? 9.804 -1.852 -17.064 1.00 91.50 71 PHE A N 1
ATOM 586 C CA . PHE A 1 71 ? 9.148 -1.519 -18.331 1.00 91.50 71 PHE A CA 1
ATOM 587 C C . PHE A 1 71 ? 9.279 -0.033 -18.686 1.00 91.50 71 PHE A C 1
ATOM 589 O O . PHE A 1 71 ? 9.522 0.311 -19.845 1.00 91.50 71 PHE A O 1
ATOM 596 N N . LEU A 1 72 ? 9.153 0.866 -17.705 1.00 91.19 72 LEU A N 1
ATOM 597 C CA . LEU A 1 72 ? 9.358 2.303 -17.915 1.00 91.19 72 LEU A CA 1
ATOM 598 C C . LEU A 1 72 ? 10.825 2.636 -18.219 1.00 91.19 72 LEU A C 1
ATOM 600 O O . LEU A 1 72 ? 11.104 3.571 -18.972 1.00 91.19 72 LEU A O 1
ATOM 604 N N . HIS A 1 73 ? 11.762 1.845 -17.699 1.00 89.31 73 HIS A N 1
ATOM 605 C CA . HIS A 1 73 ? 13.191 1.976 -17.973 1.00 89.31 73 HIS A CA 1
ATOM 606 C C . HIS A 1 73 ? 13.654 1.276 -19.263 1.00 89.31 73 HIS A C 1
ATOM 608 O O . HIS A 1 73 ? 14.839 1.334 -19.579 1.00 89.31 73 HIS A O 1
ATOM 614 N N . GLN A 1 74 ? 12.758 0.701 -20.076 1.00 86.81 74 GLN A N 1
ATOM 615 C CA . GLN A 1 74 ? 13.098 -0.102 -21.268 1.00 86.81 74 GLN A CA 1
ATOM 616 C C . GLN A 1 74 ? 14.053 0.555 -22.289 1.00 86.81 74 GLN A C 1
ATOM 618 O O . GLN A 1 74 ? 14.704 -0.145 -23.064 1.00 86.81 74 GLN A O 1
ATOM 623 N N . LYS A 1 75 ? 14.126 1.894 -22.335 1.00 84.94 75 LYS A N 1
ATOM 624 C CA . LYS A 1 75 ? 15.020 2.647 -23.238 1.00 84.94 75 LYS A CA 1
ATOM 625 C C . LYS A 1 75 ? 16.419 2.886 -22.660 1.00 84.94 75 LYS A C 1
ATOM 627 O O . LYS A 1 75 ? 17.310 3.281 -23.400 1.00 84.94 75 LYS A O 1
ATOM 632 N N . GLN A 1 76 ? 16.612 2.651 -21.365 1.00 85.31 76 GLN A N 1
ATOM 633 C CA . GLN A 1 76 ? 17.894 2.779 -20.661 1.00 85.31 76 GLN A CA 1
ATOM 634 C C . GLN A 1 76 ? 18.645 1.438 -20.579 1.00 85.31 76 GLN A C 1
ATOM 636 O O . GLN A 1 76 ? 19.736 1.367 -20.019 1.00 85.31 76 GLN A O 1
ATOM 641 N N . ARG A 1 77 ? 18.057 0.362 -21.114 1.00 80.62 77 ARG A N 1
ATOM 642 C CA . ARG A 1 77 ? 18.557 -1.009 -20.990 1.00 80.62 77 ARG A CA 1
ATOM 643 C C . ARG A 1 77 ? 19.302 -1.428 -22.252 1.00 80.62 77 ARG A C 1
ATOM 645 O O . ARG A 1 77 ? 18.898 -1.083 -23.365 1.00 80.62 77 ARG A O 1
ATOM 652 N N . LYS A 1 78 ? 20.382 -2.195 -22.076 1.00 67.62 78 LYS A N 1
ATOM 653 C CA . LYS A 1 78 ? 21.029 -2.894 -23.189 1.00 67.62 78 LYS A CA 1
ATOM 654 C C . LYS A 1 78 ? 20.051 -3.956 -23.686 1.00 67.62 78 LYS A C 1
ATOM 656 O O . LYS A 1 78 ? 19.578 -4.767 -22.901 1.00 67.62 78 LYS A O 1
ATOM 661 N N . ARG A 1 79 ? 19.702 -3.891 -24.966 1.00 65.81 79 ARG A N 1
ATOM 662 C CA . ARG A 1 79 ? 18.937 -4.939 -25.644 1.00 65.81 79 ARG A CA 1
ATOM 663 C C . ARG A 1 79 ? 19.953 -5.886 -26.253 1.00 65.81 79 ARG A C 1
ATOM 665 O O . ARG A 1 79 ? 20.886 -5.403 -26.897 1.00 65.81 79 ARG A O 1
ATOM 672 N N . ASP A 1 80 ? 19.778 -7.186 -26.070 1.00 56.88 80 ASP A N 1
ATOM 673 C CA . ASP A 1 80 ? 20.619 -8.165 -26.749 1.00 56.88 80 ASP A CA 1
ATOM 674 C C . ASP A 1 80 ? 20.403 -8.034 -28.257 1.00 56.88 80 ASP A C 1
ATOM 676 O O . ASP A 1 80 ? 19.403 -8.474 -28.824 1.00 56.88 80 ASP A O 1
ATOM 680 N N . GLY A 1 81 ? 21.348 -7.362 -28.914 1.00 49.41 81 GLY A N 1
ATOM 681 C CA . GLY A 1 81 ? 21.295 -7.027 -30.336 1.00 49.41 81 GLY A CA 1
ATOM 682 C C . GLY A 1 81 ? 21.414 -8.230 -31.274 1.00 49.41 81 GLY A C 1
ATOM 683 O O . GLY A 1 81 ? 21.458 -8.032 -32.483 1.00 49.41 81 GLY A O 1
ATOM 684 N N . ASN A 1 82 ? 21.464 -9.456 -30.742 1.00 45.22 82 ASN A N 1
ATOM 685 C CA . ASN A 1 82 ? 21.704 -10.681 -31.508 1.00 45.22 82 ASN A CA 1
ATOM 686 C C . ASN A 1 82 ? 20.457 -11.543 -31.762 1.00 45.22 82 ASN A C 1
ATOM 688 O O . ASN A 1 82 ? 20.558 -12.570 -32.431 1.00 45.22 82 ASN A O 1
ATOM 692 N N . ALA A 1 83 ? 19.273 -11.144 -31.294 1.00 45.06 83 ALA A N 1
ATOM 693 C CA . ALA A 1 83 ? 18.034 -11.821 -31.667 1.00 45.06 83 ALA A CA 1
ATOM 694 C C . ALA A 1 83 ? 17.462 -11.187 -32.945 1.00 45.06 83 ALA A C 1
ATOM 696 O O . ALA A 1 83 ? 16.719 -10.206 -32.890 1.00 45.06 83 ALA A O 1
ATOM 697 N N . GLY A 1 84 ? 17.824 -11.734 -34.110 1.00 44.38 84 GLY A N 1
ATOM 698 C CA . GLY A 1 84 ? 17.211 -11.371 -35.388 1.00 44.38 84 GLY A CA 1
ATOM 699 C C . GLY A 1 84 ? 15.683 -11.387 -35.292 1.00 44.38 84 GLY A C 1
ATOM 700 O O . GLY A 1 84 ? 15.124 -12.348 -34.779 1.00 44.38 84 GLY A O 1
ATOM 701 N N . SER A 1 85 ? 15.042 -10.291 -35.718 1.00 46.44 85 SER A N 1
ATOM 702 C CA . SER A 1 85 ? 13.597 -10.103 -35.968 1.00 46.44 85 SER A CA 1
ATOM 703 C C . SER A 1 85 ? 12.632 -11.145 -35.361 1.00 46.44 85 SER A C 1
ATOM 705 O O . SER A 1 85 ? 11.835 -11.748 -36.078 1.00 46.44 85 SER A O 1
ATOM 707 N N . GLY A 1 86 ? 12.686 -11.354 -34.045 1.00 53.75 86 GLY A N 1
ATOM 708 C CA . GLY A 1 86 ? 11.892 -12.351 -33.321 1.00 53.75 86 GLY A CA 1
ATOM 709 C C . GLY A 1 86 ? 11.579 -11.895 -31.895 1.00 53.75 86 GLY A C 1
ATOM 710 O O . GLY A 1 86 ? 12.178 -10.933 -31.409 1.00 53.75 86 GLY A O 1
ATOM 711 N N . GLU A 1 87 ? 10.637 -12.566 -31.219 1.00 50.66 87 GLU A N 1
ATOM 712 C CA . GLU A 1 87 ? 10.110 -12.209 -29.880 1.00 50.66 87 GLU A CA 1
ATOM 713 C C . GLU A 1 87 ? 11.191 -11.968 -28.809 1.00 50.66 87 GLU A C 1
ATOM 715 O O . GLU A 1 87 ? 11.012 -11.130 -27.925 1.00 50.66 87 GLU A O 1
ATOM 720 N N . LEU A 1 88 ? 12.351 -12.619 -28.927 1.00 49.56 88 LEU A N 1
ATOM 721 C CA . LEU A 1 88 ? 13.502 -12.452 -28.029 1.00 49.56 88 LEU A CA 1
ATOM 722 C C . LEU A 1 88 ? 14.122 -11.040 -28.076 1.00 49.56 88 LEU A C 1
ATOM 724 O O . LEU A 1 88 ? 14.662 -10.585 -27.074 1.00 49.56 88 LEU A O 1
ATOM 728 N N . SER A 1 89 ? 13.967 -10.299 -29.180 1.00 55.69 89 SER A N 1
ATOM 729 C CA . SER A 1 89 ? 14.449 -8.907 -29.315 1.00 55.69 89 SER A CA 1
ATOM 730 C C . SER A 1 89 ? 13.640 -7.881 -28.505 1.00 55.69 89 SER A C 1
ATOM 732 O O . SER A 1 89 ? 14.024 -6.713 -28.406 1.00 55.69 89 SER A O 1
ATOM 734 N N . ARG A 1 90 ? 12.508 -8.303 -27.924 1.00 70.62 90 ARG A N 1
ATOM 735 C CA . ARG A 1 90 ? 11.582 -7.456 -27.156 1.00 70.62 90 ARG A CA 1
ATOM 736 C C . ARG A 1 90 ? 11.549 -7.814 -25.675 1.00 70.62 90 ARG A C 1
ATOM 738 O O . ARG A 1 90 ? 10.549 -7.553 -25.016 1.00 70.62 90 ARG A O 1
ATOM 745 N N . THR A 1 91 ? 12.611 -8.420 -25.155 1.00 80.38 91 THR A N 1
ATOM 746 C CA . THR A 1 91 ? 12.711 -8.734 -23.728 1.00 80.38 91 THR A CA 1
ATOM 747 C C . THR A 1 91 ? 13.617 -7.729 -23.024 1.00 80.38 91 THR A C 1
ATOM 749 O O . THR A 1 91 ? 14.656 -7.344 -23.555 1.00 80.38 91 THR A O 1
ATOM 752 N N . VAL A 1 92 ? 13.207 -7.286 -21.838 1.00 88.44 92 VAL A N 1
ATOM 753 C CA . VAL A 1 92 ? 13.995 -6.428 -20.948 1.00 88.44 92 VAL A CA 1
ATOM 754 C C . VAL A 1 92 ? 14.135 -7.122 -19.602 1.00 88.44 92 VAL A C 1
ATOM 756 O O . VAL A 1 92 ? 13.151 -7.610 -19.051 1.00 88.44 92 VAL A O 1
ATOM 759 N N . GLU A 1 93 ? 15.344 -7.148 -19.056 1.00 90.44 93 GLU A N 1
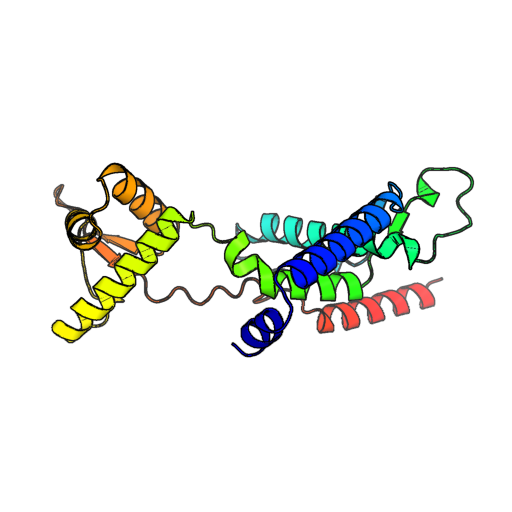ATOM 760 C CA . GLU A 1 93 ? 15.588 -7.677 -17.716 1.00 90.44 93 GLU A CA 1
ATOM 761 C C . GLU A 1 93 ? 15.501 -6.565 -16.668 1.00 90.44 93 GLU A C 1
ATOM 763 O O . GLU A 1 93 ? 16.061 -5.476 -16.837 1.00 90.44 93 GLU A O 1
ATOM 768 N N . ALA A 1 94 ? 14.772 -6.840 -15.588 1.00 91.94 94 ALA A N 1
ATOM 769 C CA . ALA A 1 94 ? 14.735 -5.990 -14.409 1.00 91.94 94 ALA A CA 1
ATOM 770 C C . ALA A 1 94 ? 16.069 -6.078 -13.661 1.00 91.94 94 ALA A C 1
ATOM 772 O O . ALA A 1 94 ? 16.671 -7.151 -13.575 1.00 91.94 94 ALA A O 1
ATOM 773 N N . THR A 1 95 ? 16.503 -4.967 -13.068 1.00 91.81 95 THR A N 1
ATOM 774 C CA . THR A 1 95 ? 17.724 -4.921 -12.249 1.00 91.81 95 THR A CA 1
ATOM 775 C C . THR A 1 95 ? 17.408 -4.742 -10.762 1.00 91.81 95 THR A C 1
ATOM 777 O O . THR A 1 95 ? 16.296 -4.326 -10.417 1.00 91.81 95 THR A O 1
ATOM 780 N N . PRO A 1 96 ? 18.355 -5.025 -9.846 1.00 92.06 96 PRO A N 1
ATOM 781 C CA . PRO A 1 96 ? 18.153 -4.784 -8.415 1.00 92.06 96 PRO A CA 1
ATOM 782 C C . PRO A 1 96 ? 17.777 -3.329 -8.078 1.00 92.06 96 PRO A C 1
ATOM 784 O O . PRO A 1 96 ? 17.127 -3.071 -7.067 1.00 92.06 96 PRO A O 1
ATOM 787 N N . GLU A 1 97 ? 18.135 -2.362 -8.926 1.00 91.44 97 GLU A N 1
ATOM 788 C CA . GLU A 1 97 ? 17.699 -0.966 -8.797 1.00 91.44 97 GLU A CA 1
ATOM 789 C C . GLU A 1 97 ? 16.196 -0.788 -9.052 1.00 91.44 97 GLU A C 1
ATOM 791 O O . GLU A 1 97 ? 15.567 0.026 -8.375 1.00 91.44 97 GLU A O 1
ATOM 796 N N . ASP A 1 98 ? 15.601 -1.554 -9.975 1.00 91.81 98 ASP A N 1
ATOM 797 C CA . ASP A 1 98 ? 14.148 -1.533 -10.195 1.00 91.81 98 ASP A CA 1
ATOM 798 C C . ASP A 1 98 ? 13.420 -2.100 -8.973 1.00 91.81 98 ASP A C 1
ATOM 800 O O . ASP A 1 98 ? 12.394 -1.558 -8.559 1.00 91.81 98 ASP A O 1
ATOM 804 N N . TYR A 1 99 ? 13.985 -3.143 -8.349 1.00 92.19 99 TYR A N 1
ATOM 805 C CA . TYR A 1 99 ? 13.486 -3.661 -7.076 1.00 92.19 99 TYR A CA 1
ATOM 806 C C . TYR A 1 99 ? 13.568 -2.618 -5.964 1.00 92.19 99 TYR A C 1
ATOM 808 O O . TYR A 1 99 ? 12.586 -2.419 -5.258 1.00 92.19 99 TYR A O 1
ATOM 816 N N . ALA A 1 100 ? 14.691 -1.906 -5.836 1.00 91.25 100 ALA A N 1
ATOM 817 C CA . ALA A 1 100 ? 14.839 -0.843 -4.845 1.00 91.25 100 ALA A CA 1
ATOM 818 C C . ALA A 1 100 ? 13.781 0.260 -5.025 1.00 91.25 100 ALA A C 1
ATOM 820 O O . ALA A 1 100 ? 13.088 0.623 -4.076 1.00 91.25 100 ALA A O 1
ATOM 821 N N . ALA A 1 101 ? 13.591 0.732 -6.260 1.00 91.12 101 ALA A N 1
ATOM 822 C CA . ALA A 1 101 ? 12.582 1.740 -6.571 1.00 91.12 101 ALA A CA 1
ATOM 823 C C . ALA A 1 101 ? 11.154 1.237 -6.296 1.00 91.12 101 ALA A C 1
ATOM 825 O O . ALA A 1 101 ? 10.341 1.962 -5.721 1.00 91.12 101 ALA A O 1
ATOM 826 N N . ALA A 1 102 ? 10.845 -0.008 -6.668 1.00 89.88 102 ALA A N 1
ATOM 827 C CA . ALA A 1 102 ? 9.560 -0.632 -6.377 1.00 89.88 102 ALA A CA 1
ATOM 828 C C . ALA A 1 102 ? 9.336 -0.815 -4.870 1.00 89.88 102 ALA A C 1
ATOM 830 O O . ALA A 1 102 ? 8.232 -0.572 -4.397 1.00 89.88 102 ALA A O 1
ATOM 831 N N . PHE A 1 103 ? 10.367 -1.180 -4.108 1.00 86.88 103 PHE A N 1
ATOM 832 C CA . PHE A 1 103 ? 10.318 -1.342 -2.655 1.00 86.88 103 PHE A CA 1
ATOM 833 C C . PHE A 1 103 ? 10.053 -0.007 -1.940 1.00 86.88 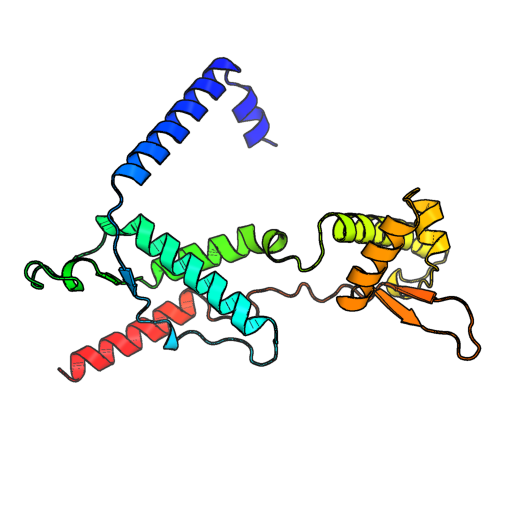103 PHE A C 1
ATOM 835 O O . PHE A 1 103 ? 9.210 0.063 -1.046 1.00 86.88 103 PHE A O 1
ATOM 842 N N . ASP A 1 104 ? 10.686 1.083 -2.377 1.00 86.50 104 ASP A N 1
ATOM 843 C CA . ASP A 1 104 ? 10.450 2.425 -1.824 1.00 86.50 104 ASP A CA 1
ATOM 844 C C . ASP A 1 104 ? 9.056 2.968 -2.179 1.00 86.50 104 ASP A C 1
ATOM 846 O O . ASP A 1 104 ? 8.347 3.549 -1.342 1.00 86.50 104 ASP A O 1
ATOM 850 N N . LEU A 1 105 ? 8.615 2.748 -3.422 1.00 85.19 105 LEU A N 1
ATOM 851 C CA . LEU A 1 105 ? 7.240 3.028 -3.839 1.00 85.19 105 LEU A CA 1
ATOM 852 C C . LEU A 1 105 ? 6.249 2.183 -3.039 1.00 85.19 105 LEU A C 1
ATOM 854 O O . LEU A 1 105 ? 5.207 2.689 -2.619 1.00 85.19 105 LEU A O 1
ATOM 858 N N . ALA A 1 106 ? 6.596 0.924 -2.773 1.00 78.38 106 ALA A N 1
ATOM 859 C CA . ALA A 1 106 ? 5.795 0.028 -1.972 1.00 78.38 106 ALA A CA 1
ATOM 860 C C . ALA A 1 106 ? 5.627 0.578 -0.557 1.00 78.38 106 ALA A C 1
ATOM 862 O O . ALA A 1 106 ? 4.511 0.852 -0.127 1.00 78.38 106 ALA A O 1
ATOM 863 N N . LYS A 1 107 ? 6.732 0.887 0.115 1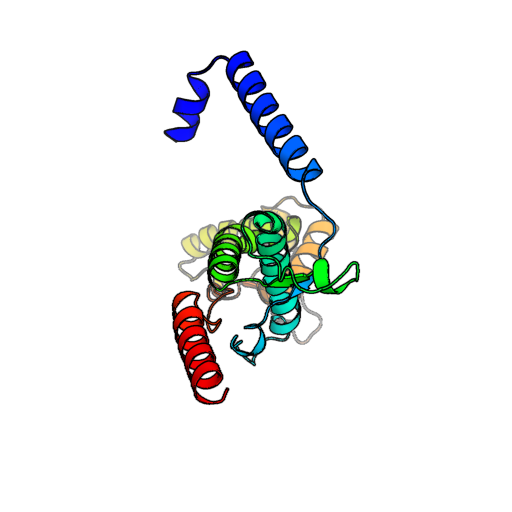.00 75.69 107 LYS A N 1
ATOM 864 C CA . LYS A 1 107 ? 6.733 1.479 1.452 1.00 75.69 107 LYS A CA 1
ATOM 865 C C . LYS A 1 107 ? 5.909 2.769 1.542 1.00 75.69 107 LYS A C 1
ATOM 867 O O . LYS A 1 107 ? 5.159 2.957 2.491 1.00 75.69 107 LYS A O 1
ATOM 872 N N . SER A 1 108 ? 6.023 3.651 0.547 1.00 72.19 108 SER A N 1
ATOM 873 C CA . SER A 1 108 ? 5.362 4.965 0.568 1.00 72.19 108 SER A CA 1
ATOM 874 C C . SER A 1 108 ? 3.885 4.950 0.156 1.00 72.19 108 SER A C 1
ATOM 876 O O . SER A 1 108 ? 3.122 5.810 0.600 1.00 72.19 108 SER A O 1
ATOM 878 N N . CYS A 1 109 ? 3.462 4.006 -0.691 1.00 61.31 109 CYS A N 1
ATOM 879 C CA . CYS A 1 109 ? 2.110 3.982 -1.261 1.00 61.31 109 CYS A CA 1
ATOM 880 C C . CYS A 1 109 ? 1.233 2.828 -0.741 1.00 61.31 109 CYS A C 1
ATOM 882 O O . CYS A 1 109 ? 0.000 2.939 -0.764 1.00 61.31 109 CYS A O 1
ATOM 884 N N . LEU A 1 110 ? 1.817 1.721 -0.267 1.00 56.53 110 LEU A N 1
ATOM 885 C CA . LEU A 1 110 ? 1.057 0.505 0.045 1.00 56.53 110 LEU A CA 1
ATOM 886 C C . LEU A 1 110 ? 0.370 0.524 1.408 1.00 56.53 110 LEU A C 1
ATOM 888 O O . LEU A 1 110 ? -0.602 -0.210 1.568 1.00 56.53 110 LEU A O 1
ATOM 892 N N . GLU A 1 111 ? 0.746 1.411 2.334 1.00 51.59 111 GLU A N 1
ATOM 893 C CA . GLU A 1 111 ? 0.019 1.572 3.606 1.00 51.59 111 GLU A CA 1
ATOM 894 C C . GLU A 1 111 ? -1.489 1.824 3.390 1.00 51.59 111 GLU A C 1
ATOM 896 O O . GLU A 1 111 ? -2.327 1.391 4.179 1.00 51.59 111 GLU A O 1
ATOM 901 N N . HIS A 1 112 ? -1.847 2.502 2.291 1.00 49.47 112 HIS A N 1
ATOM 902 C CA . HIS A 1 112 ? -3.228 2.857 1.954 1.00 49.47 112 HIS A CA 1
ATOM 903 C C . HIS A 1 112 ? -3.833 1.968 0.863 1.00 49.47 112 HIS A C 1
ATOM 905 O O . HIS A 1 112 ? -5.025 1.665 0.915 1.00 49.47 112 HIS A O 1
ATOM 911 N N . ALA A 1 113 ? -3.039 1.556 -0.131 1.00 44.56 113 ALA A N 1
ATOM 912 C CA . ALA A 1 113 ? -3.523 0.746 -1.249 1.00 44.56 113 ALA A CA 1
ATOM 913 C C . ALA A 1 113 ? -3.827 -0.708 -0.843 1.00 44.56 113 ALA A C 1
ATOM 915 O O . ALA A 1 113 ? -4.604 -1.384 -1.516 1.00 44.56 113 ALA A O 1
ATOM 916 N N . TRP A 1 114 ? -3.210 -1.195 0.238 1.00 49.00 114 TRP A N 1
ATOM 917 C CA . TRP A 1 114 ? -3.332 -2.577 0.714 1.00 49.00 114 TRP A CA 1
ATOM 918 C C . TRP A 1 114 ? -4.020 -2.692 2.070 1.00 49.00 114 TRP A C 1
ATOM 920 O O . TRP A 1 114 ? -4.050 -3.763 2.683 1.00 49.00 114 TRP A O 1
ATOM 930 N N . ALA A 1 115 ? -4.630 -1.600 2.529 1.00 53.97 115 ALA A N 1
ATOM 931 C CA . ALA A 1 115 ? -5.582 -1.664 3.615 1.00 53.97 115 ALA A CA 1
ATOM 932 C C . ALA A 1 115 ? -6.722 -2.618 3.205 1.00 53.97 115 ALA A C 1
ATOM 934 O O . ALA A 1 115 ? -7.590 -2.258 2.413 1.00 53.97 115 ALA A O 1
ATOM 935 N N . GLU A 1 116 ? -6.746 -3.834 3.769 1.00 55.84 116 GLU A N 1
ATOM 936 C CA . GLU A 1 116 ? -7.890 -4.766 3.671 1.00 55.84 116 GLU A CA 1
ATOM 937 C C . GLU A 1 116 ? -9.192 -4.109 4.140 1.00 55.84 116 GLU A C 1
ATOM 939 O O . GLU A 1 116 ? -10.285 -4.560 3.808 1.00 55.84 116 GLU A O 1
ATOM 944 N N . LEU A 1 117 ? -9.067 -3.028 4.913 1.00 66.12 117 LEU A N 1
ATOM 945 C CA . LEU A 1 117 ? -10.158 -2.274 5.475 1.00 66.12 117 LEU A CA 1
ATOM 946 C C . LEU A 1 117 ? -10.683 -1.243 4.455 1.00 66.12 117 LEU A C 1
ATOM 948 O O . LEU A 1 117 ? -9.999 -0.252 4.178 1.00 66.12 117 LEU A O 1
ATOM 952 N N . PRO A 1 118 ? -11.921 -1.394 3.937 1.00 72.31 118 PRO A N 1
ATOM 953 C CA . PRO A 1 118 ? -12.527 -0.398 3.059 1.00 72.31 118 PRO A CA 1
ATOM 954 C C . PRO A 1 118 ? -12.497 0.992 3.700 1.00 72.31 118 PRO A C 1
ATOM 956 O O . PRO A 1 118 ? -12.641 1.117 4.918 1.00 72.31 118 PRO A O 1
ATOM 959 N N . ARG A 1 119 ? -12.411 2.058 2.893 1.00 74.25 119 ARG A N 1
ATOM 960 C CA . ARG A 1 119 ? -12.344 3.448 3.391 1.00 74.25 119 ARG A CA 1
ATOM 961 C C . ARG A 1 119 ? -13.419 3.766 4.441 1.00 74.25 119 ARG A C 1
ATOM 963 O O . ARG A 1 119 ? -13.132 4.431 5.432 1.00 74.25 119 ARG A O 1
ATOM 970 N N . SER A 1 120 ? -14.633 3.242 4.264 1.00 80.62 120 SER A N 1
ATOM 971 C CA . SER A 1 120 ? -15.735 3.384 5.224 1.00 80.62 120 SER A CA 1
ATOM 972 C C . SER A 1 120 ? -15.481 2.683 6.564 1.00 80.62 120 SER A C 1
ATOM 974 O O . SER A 1 120 ? -15.832 3.216 7.612 1.00 80.62 120 SER A O 1
ATOM 976 N N . ALA A 1 121 ? -14.873 1.496 6.551 1.00 82.62 121 ALA A N 1
ATOM 977 C CA . ALA A 1 121 ? -14.528 0.755 7.762 1.00 82.62 121 ALA A CA 1
ATOM 978 C C . ALA A 1 121 ? -13.305 1.368 8.469 1.00 82.62 121 ALA A C 1
ATOM 980 O O . ALA A 1 121 ? -13.286 1.430 9.694 1.00 82.62 121 ALA A O 1
ATOM 981 N N . SER A 1 122 ? -12.350 1.924 7.715 1.00 81.06 122 SER A N 1
ATOM 982 C CA . SER A 1 122 ? -11.222 2.693 8.263 1.00 81.06 122 SER A CA 1
ATOM 983 C C . SER A 1 122 ? -11.682 3.964 8.986 1.00 81.06 122 SER A C 1
ATOM 985 O O . SER A 1 122 ? -11.308 4.207 10.134 1.00 81.06 122 SER A O 1
ATOM 987 N N . GLN A 1 123 ? -12.596 4.729 8.381 1.00 84.81 123 GLN A N 1
ATOM 988 C CA . GLN A 1 123 ? -13.218 5.886 9.039 1.00 84.81 123 GLN A CA 1
ATOM 989 C C . GLN A 1 123 ? -13.995 5.489 10.301 1.00 84.81 123 GLN A C 1
ATOM 991 O O . GLN A 1 123 ? -13.920 6.182 11.318 1.00 84.81 123 GLN A O 1
ATOM 996 N N . LEU A 1 124 ? -14.712 4.360 10.255 1.00 90.19 124 LEU A N 1
ATOM 997 C CA . LEU A 1 124 ? -15.431 3.834 11.412 1.00 90.19 124 LEU A CA 1
ATOM 998 C C . LEU A 1 124 ? -14.470 3.449 12.546 1.00 90.19 124 LEU A C 1
ATOM 1000 O O . LEU A 1 124 ? -14.704 3.835 13.689 1.00 90.19 124 LEU A O 1
ATOM 1004 N N . LEU A 1 125 ? -13.371 2.754 12.240 1.00 88.19 125 LEU A N 1
ATOM 1005 C CA . LEU A 1 125 ? -12.335 2.402 13.214 1.00 88.19 125 LEU A CA 1
ATOM 1006 C C . LEU A 1 125 ? -11.717 3.643 13.858 1.00 88.19 125 LEU A C 1
ATOM 1008 O O . LEU A 1 125 ? -11.576 3.690 15.078 1.00 88.19 125 LEU A O 1
ATOM 1012 N N . ALA A 1 126 ? -11.388 4.663 13.064 1.00 85.25 126 ALA A N 1
ATOM 1013 C CA . ALA A 1 126 ? -10.852 5.921 13.576 1.00 85.25 126 ALA A CA 1
ATOM 1014 C C . ALA A 1 126 ? -11.838 6.613 14.537 1.00 85.25 126 ALA A C 1
ATOM 1016 O O . ALA A 1 126 ? -11.440 7.096 15.599 1.00 85.25 126 ALA A O 1
ATOM 1017 N N . ALA A 1 127 ? -13.134 6.610 14.206 1.00 89.62 127 ALA A N 1
ATOM 1018 C CA . ALA A 1 127 ? -14.173 7.145 15.080 1.00 89.62 127 ALA A CA 1
ATOM 1019 C C . ALA A 1 127 ? -14.303 6.343 16.388 1.00 89.62 127 ALA A C 1
ATOM 1021 O O . ALA A 1 127 ? -14.400 6.944 17.459 1.00 89.62 127 ALA A O 1
ATOM 1022 N N . ILE A 1 128 ? -14.254 5.006 16.315 1.00 91.25 128 ILE A N 1
ATOM 1023 C CA . ILE A 1 128 ? -14.282 4.120 17.488 1.00 91.25 128 ILE A CA 1
ATOM 1024 C C . ILE A 1 128 ? -13.064 4.370 18.382 1.00 91.25 128 ILE A C 1
ATOM 1026 O O . ILE A 1 128 ? -13.238 4.536 19.584 1.00 91.25 128 ILE A O 1
ATOM 1030 N N . ARG A 1 129 ? -11.850 4.457 17.821 1.00 88.56 129 ARG A N 1
ATOM 1031 C CA . ARG A 1 129 ? -10.615 4.734 18.579 1.00 88.56 129 ARG A CA 1
ATOM 1032 C C . ARG A 1 129 ? -10.675 6.080 19.293 1.00 88.56 129 ARG A C 1
ATOM 1034 O O . ARG A 1 129 ? -10.465 6.138 20.498 1.00 88.56 129 ARG A O 1
ATOM 1041 N N . LYS A 1 130 ? -11.068 7.140 18.582 1.00 88.81 130 LYS A N 1
ATOM 1042 C CA . LYS A 1 130 ? -11.219 8.484 19.160 1.00 88.81 130 LYS A CA 1
ATOM 1043 C C . LYS A 1 130 ? -12.255 8.521 20.285 1.00 88.81 130 LYS A C 1
ATOM 1045 O O . LYS A 1 130 ? -12.094 9.258 21.257 1.00 88.81 130 LYS A O 1
ATOM 1050 N N . TRP A 1 131 ? -13.347 7.771 20.145 1.00 93.56 131 TRP A N 1
ATOM 1051 C CA . TRP A 1 131 ? -14.337 7.629 21.210 1.00 93.56 131 TRP A CA 1
ATOM 1052 C C . TRP A 1 131 ? -13.773 6.835 22.396 1.00 93.56 131 TRP A C 1
ATOM 1054 O O . TRP A 1 131 ? -13.878 7.297 23.531 1.00 93.56 131 TRP A O 1
ATOM 1064 N N . ALA A 1 132 ? -13.117 5.704 22.133 1.00 89.62 132 ALA A N 1
ATOM 1065 C CA . ALA A 1 132 ? -12.534 4.843 23.152 1.00 89.62 132 ALA A CA 1
ATOM 1066 C C . ALA A 1 132 ? -11.451 5.566 23.962 1.00 89.62 132 ALA A C 1
ATOM 1068 O O . ALA A 1 132 ? -11.465 5.479 25.178 1.00 89.62 132 ALA A O 1
ATOM 1069 N N . GLU A 1 133 ? -10.574 6.355 23.339 1.00 88.00 133 GLU A N 1
ATOM 1070 C CA . GLU A 1 133 ? -9.583 7.182 24.046 1.00 88.00 133 GLU A 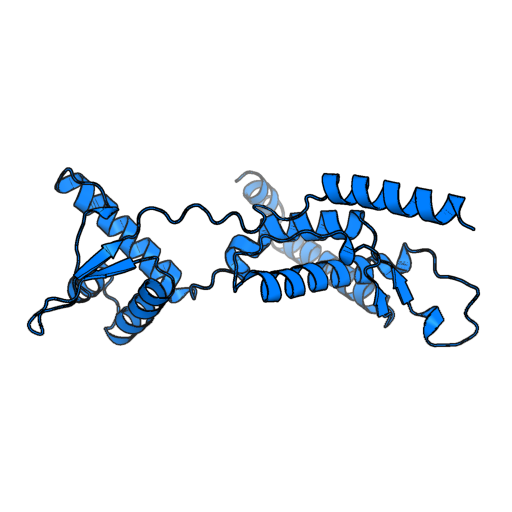CA 1
ATOM 1071 C C . GLU A 1 133 ? -10.234 8.166 25.024 1.00 88.00 133 GLU A C 1
ATOM 1073 O O . GLU A 1 133 ? -9.808 8.296 26.173 1.00 88.00 133 GLU A O 1
ATOM 1078 N N . LYS A 1 134 ? -11.298 8.849 24.584 1.00 90.62 134 LYS A N 1
ATOM 1079 C CA . LYS A 1 134 ? -12.032 9.797 25.430 1.00 90.62 134 LYS A CA 1
ATOM 1080 C C . LYS A 1 134 ? -12.707 9.100 26.601 1.00 90.62 134 LYS A C 1
ATOM 1082 O O . LYS A 1 134 ? -12.669 9.617 27.712 1.00 90.62 134 LYS A O 1
ATOM 1087 N N . GLU A 1 135 ? -13.341 7.962 26.350 1.00 90.62 135 GLU A N 1
ATOM 1088 C CA . GLU A 1 135 ? -14.090 7.241 27.376 1.00 90.62 135 GLU A CA 1
ATOM 1089 C C . GLU A 1 135 ? -13.158 6.516 28.355 1.00 90.62 135 GLU A C 1
ATOM 1091 O O . GLU A 1 135 ? -13.388 6.533 29.561 1.00 90.62 135 GLU A O 1
ATOM 1096 N N . ALA A 1 136 ? -12.039 5.991 27.858 1.00 88.62 136 ALA A N 1
ATOM 1097 C CA . ALA A 1 136 ? -10.992 5.344 28.640 1.00 88.62 136 ALA A CA 1
ATOM 1098 C C . ALA A 1 136 ? -10.364 6.337 29.617 1.00 88.62 136 ALA A C 1
ATOM 1100 O O . ALA A 1 136 ? -10.226 6.039 30.800 1.00 88.62 136 ALA A O 1
ATOM 1101 N N . LYS A 1 137 ? -10.090 7.564 29.149 1.00 89.69 137 LYS A N 1
ATOM 1102 C CA . LYS A 1 137 ? -9.566 8.647 29.988 1.00 89.69 137 LYS A CA 1
ATOM 1103 C C . LYS A 1 137 ? -10.522 9.046 31.115 1.00 89.69 137 LYS A C 1
ATOM 1105 O O . LYS A 1 137 ? -10.057 9.373 32.199 1.00 89.69 137 LYS A O 1
ATOM 1110 N N . LYS A 1 138 ? -11.839 9.019 30.884 1.00 90.31 138 LYS A N 1
ATOM 1111 C CA . LYS A 1 138 ? -12.833 9.302 31.937 1.00 90.31 138 LYS A CA 1
ATOM 1112 C C . LYS A 1 138 ? -12.911 8.191 32.980 1.00 90.31 138 LYS A C 1
ATOM 1114 O O . LYS A 1 138 ? -13.150 8.474 34.145 1.00 90.31 138 LYS A O 1
ATOM 1119 N N . LEU A 1 139 ? -12.754 6.944 32.542 1.00 87.69 139 LEU A N 1
ATOM 1120 C CA . LEU A 1 139 ? -12.903 5.752 33.378 1.00 87.69 139 LEU A CA 1
ATOM 1121 C C . LEU A 1 139 ? -11.582 5.283 34.010 1.00 87.69 139 LEU A C 1
ATOM 1123 O O . LEU A 1 139 ? -11.602 4.369 34.825 1.00 87.69 139 LEU A O 1
ATOM 1127 N N . GLY A 1 140 ? -10.447 5.888 33.644 1.00 87.69 140 GLY A N 1
ATOM 1128 C CA . GLY A 1 140 ? -9.123 5.518 34.150 1.00 87.69 140 GLY A CA 1
ATOM 1129 C C . GLY A 1 140 ? -8.619 4.153 33.662 1.00 87.69 140 GLY A C 1
ATOM 1130 O O . GLY A 1 140 ? -7.755 3.565 34.301 1.00 87.69 140 GLY A O 1
ATOM 1131 N N . VAL A 1 141 ? -9.155 3.641 32.551 1.00 87.88 141 VAL A N 1
ATOM 1132 C CA . VAL A 1 141 ? -8.817 2.321 31.979 1.00 87.88 141 VAL A CA 1
ATOM 1133 C C . VAL A 1 141 ? -8.074 2.467 30.654 1.00 87.88 141 VAL A C 1
ATOM 1135 O O . VAL A 1 141 ? -8.013 3.561 30.091 1.00 87.88 141 VAL A O 1
ATOM 1138 N N . LYS A 1 142 ? -7.524 1.377 30.108 1.00 81.75 142 LYS A N 1
ATOM 1139 C CA . LYS A 1 142 ? -6.944 1.406 28.752 1.00 81.75 142 LYS A CA 1
ATOM 1140 C C . LYS A 1 142 ? -8.044 1.345 27.678 1.00 81.75 142 LYS A C 1
ATOM 1142 O O . LYS A 1 142 ? -9.047 0.657 27.871 1.00 81.75 142 LYS A O 1
ATOM 1147 N N . PRO A 1 143 ? -7.863 1.966 26.493 1.00 81.62 143 PRO A N 1
ATOM 1148 C CA . PRO A 1 143 ? -8.838 1.874 25.397 1.00 81.62 143 PRO A CA 1
ATOM 1149 C C . PRO A 1 143 ? -9.160 0.441 24.943 1.00 81.62 143 PRO A C 1
ATOM 1151 O O . PRO A 1 143 ? -10.279 0.176 24.514 1.00 81.62 143 PRO A O 1
ATOM 1154 N N . SER A 1 144 ? -8.204 -0.485 25.063 1.00 78.62 144 SER A N 1
ATOM 1155 C CA . SER A 1 144 ? -8.376 -1.913 24.753 1.00 78.62 144 SER A CA 1
ATOM 1156 C C . SER A 1 144 ? -9.239 -2.667 25.773 1.00 78.62 144 SER A C 1
ATOM 1158 O O . SER A 1 144 ? -9.776 -3.726 25.467 1.00 78.62 144 SER A O 1
ATOM 1160 N N . GLU A 1 145 ? -9.393 -2.137 26.987 1.00 82.12 145 GLU A N 1
ATOM 1161 C CA . GLU A 1 145 ? -10.197 -2.755 28.051 1.00 82.12 145 GLU A CA 1
ATOM 1162 C C . GLU A 1 145 ? -11.675 -2.347 27.958 1.00 82.12 145 GLU A C 1
ATOM 1164 O O . GLU A 1 145 ? -12.558 -3.034 28.480 1.00 82.12 145 GLU A O 1
ATOM 1169 N N . LEU A 1 146 ? -11.975 -1.267 27.228 1.00 86.19 146 LEU A N 1
ATOM 1170 C CA . LEU A 1 146 ? -13.337 -0.793 27.025 1.00 86.19 146 LEU A CA 1
ATOM 1171 C C . LEU A 1 146 ? -14.163 -1.767 26.190 1.00 86.19 146 LEU A C 1
ATOM 1173 O O . LEU A 1 146 ? -13.883 -2.018 25.017 1.00 86.19 146 LEU A O 1
ATOM 1177 N N . SER A 1 147 ? -15.261 -2.234 26.782 1.00 88.50 147 SER A N 1
ATOM 1178 C CA . SER A 1 147 ? -16.296 -2.967 26.058 1.00 88.50 147 SER A CA 1
ATOM 1179 C C . SER A 1 147 ? -17.410 -2.031 25.592 1.00 88.50 147 SER A C 1
ATOM 1181 O O . SER A 1 147 ? -17.933 -1.247 26.383 1.00 88.50 147 SER A O 1
ATOM 1183 N N . PHE A 1 148 ? -17.816 -2.147 24.331 1.00 90.81 148 PHE A N 1
ATOM 1184 C CA . PHE A 1 148 ? -18.895 -1.359 23.736 1.00 90.81 148 PHE A CA 1
ATOM 1185 C C . PHE A 1 148 ? -19.824 -2.234 22.897 1.00 90.81 148 PHE A C 1
ATOM 1187 O O . PHE A 1 148 ? -19.492 -3.354 22.517 1.00 90.81 148 PHE A O 1
ATOM 1194 N N . ARG A 1 149 ? -21.033 -1.756 22.615 1.00 91.38 149 ARG A N 1
ATOM 1195 C CA . ARG A 1 149 ? -22.005 -2.444 21.758 1.00 91.38 149 ARG A CA 1
ATOM 1196 C C . ARG A 1 149 ? -22.150 -1.697 20.438 1.00 91.38 149 ARG A C 1
ATOM 1198 O O . ARG A 1 149 ? -21.923 -0.494 20.342 1.00 91.38 149 ARG A O 1
ATOM 1205 N N . ARG A 1 150 ? -22.675 -2.380 19.418 1.00 90.12 150 ARG A N 1
ATOM 1206 C CA . ARG A 1 150 ? -22.991 -1.766 18.113 1.00 90.12 150 ARG A CA 1
ATOM 1207 C C . ARG A 1 150 ? -23.931 -0.552 18.223 1.00 90.12 150 ARG A C 1
ATOM 1209 O O . ARG A 1 150 ? -23.824 0.388 17.439 1.00 90.12 150 ARG A O 1
ATOM 1216 N N . ARG A 1 151 ? -24.834 -0.550 19.214 1.00 89.88 151 ARG A N 1
ATOM 1217 C CA . ARG A 1 151 ? -25.720 0.593 19.503 1.00 89.88 151 ARG A CA 1
ATOM 1218 C C . ARG A 1 151 ? -24.956 1.837 19.963 1.00 89.88 151 ARG A C 1
ATOM 1220 O O . ARG A 1 151 ? -25.377 2.942 19.641 1.00 89.88 151 ARG A O 1
ATOM 1227 N N . ASP A 1 152 ? -23.847 1.655 20.675 1.00 91.19 152 ASP A N 1
ATOM 1228 C CA . ASP A 1 152 ? -23.027 2.758 21.177 1.00 91.19 152 ASP A CA 1
ATOM 1229 C C . ASP A 1 152 ? -22.279 3.394 20.008 1.00 91.19 152 ASP A C 1
ATOM 1231 O O . ASP A 1 152 ? -22.335 4.609 19.840 1.00 91.19 152 ASP A O 1
ATOM 1235 N N . VAL A 1 153 ? -21.732 2.557 19.114 1.00 93.19 153 VAL A N 1
ATOM 1236 C CA . VAL A 1 153 ? -21.120 2.991 17.847 1.00 93.19 153 VAL A CA 1
ATOM 1237 C C . VAL A 1 153 ? -22.073 3.862 17.042 1.00 93.19 153 VAL A C 1
ATOM 1239 O O . VAL A 1 153 ? -21.710 4.962 16.637 1.00 93.19 153 VAL A O 1
ATOM 1242 N N . ARG A 1 154 ? -23.327 3.438 16.869 1.00 93.56 154 ARG A N 1
ATOM 1243 C CA . ARG A 1 154 ? -24.343 4.263 16.196 1.00 93.56 154 ARG A CA 1
ATOM 1244 C C . ARG A 1 154 ? -24.600 5.588 16.909 1.00 93.56 154 ARG A C 1
ATOM 1246 O O . ARG A 1 154 ? -24.746 6.606 16.244 1.00 93.56 154 ARG A O 1
ATOM 1253 N N . ARG A 1 155 ? -24.645 5.585 18.243 1.00 92.50 155 ARG A N 1
ATOM 1254 C CA . ARG A 1 155 ? -24.934 6.781 19.042 1.00 92.50 155 ARG A CA 1
ATOM 1255 C C . ARG A 1 155 ? -23.849 7.847 18.901 1.00 92.50 155 ARG A C 1
ATOM 1257 O O . ARG A 1 155 ? -24.193 9.010 18.746 1.00 92.50 155 ARG A O 1
ATOM 1264 N N . PHE A 1 156 ? -22.568 7.473 18.952 1.00 92.75 156 PHE A N 1
ATOM 1265 C CA . PHE A 1 156 ? -21.482 8.459 18.863 1.00 92.75 156 PHE A CA 1
ATOM 1266 C C . PHE A 1 156 ? -21.052 8.785 17.428 1.00 92.75 156 PHE A C 1
ATOM 1268 O O . PHE A 1 156 ? -20.469 9.843 17.210 1.00 92.75 156 PHE A O 1
ATOM 1275 N N . THR A 1 157 ? -21.318 7.908 16.451 1.00 91.69 157 THR A N 1
ATOM 1276 C CA . THR A 1 157 ? -21.010 8.188 15.034 1.00 91.69 157 THR A CA 1
ATOM 1277 C C . THR A 1 157 ? -22.163 8.831 14.269 1.00 91.69 157 THR A C 1
ATOM 1279 O O . THR A 1 157 ? -21.920 9.463 13.247 1.00 91.69 157 THR A O 1
ATOM 1282 N N . GLY A 1 158 ? -23.412 8.645 14.709 1.00 91.75 158 GLY A N 1
ATOM 1283 C CA . GLY A 1 158 ? -24.608 9.075 13.976 1.00 91.75 158 GLY A CA 1
ATOM 1284 C C . GLY A 1 158 ? -24.875 8.291 12.683 1.00 91.75 158 GLY A C 1
ATOM 1285 O O . GLY A 1 158 ? -25.783 8.639 11.933 1.00 91.75 158 GLY A O 1
ATOM 1286 N N . LEU A 1 159 ? -24.106 7.234 12.398 1.00 92.31 159 LEU A N 1
ATOM 1287 C CA . LEU A 1 159 ? -24.215 6.489 11.145 1.00 92.31 159 LEU A CA 1
ATOM 1288 C C . LEU A 1 159 ? -25.449 5.559 11.121 1.00 92.31 159 LEU A C 1
ATOM 1290 O O . LEU A 1 159 ? -25.811 4.972 12.151 1.00 92.31 159 LEU A O 1
ATOM 1294 N N . PRO A 1 160 ? -26.069 5.344 9.941 1.00 92.25 160 PRO A N 1
ATOM 1295 C CA . PRO A 1 160 ? -27.146 4.369 9.769 1.00 92.25 160 PRO A CA 1
ATOM 1296 C C . PRO A 1 160 ? -26.735 2.938 10.157 1.00 92.25 160 PRO A C 1
ATOM 1298 O O . PRO A 1 160 ? -25.579 2.543 9.990 1.00 92.25 160 PRO A O 1
ATOM 1301 N N . ASP A 1 161 ? -27.698 2.117 10.607 1.00 90.31 161 ASP A N 1
ATOM 1302 C CA . ASP A 1 161 ? -27.418 0.760 11.117 1.00 90.31 161 ASP A CA 1
ATOM 1303 C C . ASP A 1 161 ? -26.699 -0.130 10.097 1.00 90.31 161 ASP A C 1
ATOM 1305 O O . ASP A 1 161 ? -25.774 -0.851 10.462 1.00 90.31 161 ASP A O 1
ATOM 1309 N N . HIS A 1 162 ? -27.072 -0.045 8.817 1.00 90.50 162 HIS A N 1
ATOM 1310 C CA . HIS A 1 162 ? -26.476 -0.862 7.761 1.00 90.50 162 HIS A CA 1
ATOM 1311 C C . HIS A 1 162 ? -24.990 -0.532 7.521 1.00 90.50 162 HIS A C 1
ATOM 1313 O O . HIS A 1 162 ? -24.201 -1.449 7.289 1.00 90.50 162 HIS A O 1
ATOM 1319 N N . ILE A 1 163 ? -24.591 0.744 7.640 1.00 90.44 163 ILE A N 1
ATOM 1320 C CA . ILE A 1 163 ? -23.191 1.181 7.515 1.00 90.44 163 ILE A CA 1
ATOM 1321 C C . ILE A 1 163 ? -22.380 0.672 8.701 1.00 90.44 163 ILE A C 1
ATOM 1323 O O . ILE A 1 163 ? -21.333 0.053 8.511 1.00 90.44 163 ILE A O 1
ATOM 1327 N N . VAL A 1 164 ? -22.893 0.858 9.922 1.00 93.06 164 VAL A N 1
ATOM 1328 C CA . VAL A 1 164 ? -22.221 0.372 11.134 1.00 93.06 164 VAL A CA 1
ATOM 1329 C C . VAL A 1 164 ? -22.133 -1.152 11.127 1.00 93.06 164 VAL A C 1
ATOM 1331 O O . VAL A 1 164 ? -21.088 -1.695 11.451 1.00 93.06 164 VAL A O 1
ATOM 1334 N N . LYS A 1 165 ? -23.184 -1.869 10.714 1.00 91.00 165 LYS A N 1
ATOM 1335 C CA . LYS A 1 165 ? -23.176 -3.338 10.626 1.00 91.00 165 LYS A CA 1
ATOM 1336 C C . LYS A 1 165 ? -22.105 -3.842 9.662 1.00 91.00 165 LYS A C 1
ATOM 1338 O O . LYS A 1 165 ? -21.357 -4.745 10.022 1.00 91.00 165 LYS A O 1
ATOM 1343 N N . ARG A 1 166 ? -22.034 -3.262 8.458 1.00 90.00 166 ARG A N 1
ATOM 1344 C CA . ARG A 1 166 ? -21.032 -3.626 7.448 1.00 90.00 166 ARG A CA 1
ATOM 1345 C C . ARG A 1 166 ? -19.621 -3.322 7.945 1.00 90.00 166 ARG A C 1
ATOM 1347 O O . ARG A 1 166 ? -18.773 -4.200 7.897 1.00 90.00 166 ARG A O 1
ATOM 1354 N N . GLY A 1 167 ? -19.397 -2.114 8.462 1.00 89.88 167 GLY A N 1
ATOM 1355 C CA . GLY A 1 167 ? -18.091 -1.704 8.971 1.00 89.88 167 GLY A CA 1
ATOM 1356 C C . GLY A 1 167 ? -17.633 -2.545 10.163 1.00 89.88 167 GLY A C 1
ATOM 1357 O O . GLY A 1 167 ? -16.510 -3.023 10.155 1.00 89.88 167 GLY A O 1
ATOM 1358 N N . MET A 1 168 ? -18.506 -2.798 11.144 1.00 90.12 168 MET A N 1
ATOM 1359 C CA . MET A 1 168 ? -18.182 -3.646 12.298 1.00 90.12 168 MET A CA 1
ATOM 1360 C C . MET A 1 168 ? -17.864 -5.086 11.897 1.00 90.12 168 MET A C 1
ATOM 1362 O O . MET A 1 168 ? -16.972 -5.669 12.496 1.00 90.12 168 MET A O 1
ATOM 1366 N N . ARG A 1 169 ? -18.548 -5.640 10.885 1.00 86.62 169 ARG A N 1
ATOM 1367 C CA . ARG A 1 169 ? -18.213 -6.963 10.343 1.00 86.62 169 ARG A CA 1
ATOM 1368 C C . ARG A 1 169 ? -16.808 -6.963 9.743 1.00 86.62 169 ARG A C 1
ATOM 1370 O O . ARG A 1 169 ? -16.006 -7.788 10.134 1.00 86.62 169 ARG A O 1
ATOM 1377 N N . SER A 1 170 ? -16.477 -5.989 8.893 1.00 83.19 170 SER A N 1
ATOM 1378 C CA . SER A 1 170 ? -15.119 -5.879 8.341 1.00 83.19 170 SER A CA 1
ATOM 1379 C C . SER A 1 170 ? -14.050 -5.703 9.424 1.00 83.19 170 SER A C 1
ATOM 1381 O O . SER A 1 170 ? -12.946 -6.200 9.272 1.00 83.19 170 SER A O 1
ATOM 1383 N N . LEU A 1 171 ? -14.360 -4.996 10.514 1.00 84.81 171 LEU A N 1
ATOM 1384 C CA . LEU A 1 171 ? -13.441 -4.829 11.643 1.00 84.81 171 LEU A CA 1
ATOM 1385 C C . LEU A 1 171 ? -13.269 -6.101 12.479 1.00 84.81 171 LEU A C 1
ATOM 1387 O O . LEU A 1 171 ? -12.196 -6.298 13.037 1.00 84.81 171 LEU A O 1
ATOM 1391 N N . GLU A 1 172 ? -14.315 -6.920 12.588 1.00 82.31 172 GLU A N 1
ATOM 1392 C CA . GLU A 1 172 ? -14.284 -8.235 13.239 1.00 82.31 172 GLU A CA 1
ATOM 1393 C C . GLU A 1 172 ? -13.508 -9.242 12.381 1.00 82.31 172 GLU A C 1
ATOM 1395 O O . GLU A 1 172 ? -12.590 -9.876 12.887 1.00 82.31 172 GLU A O 1
ATOM 1400 N N . ASP A 1 173 ? -13.809 -9.315 11.079 1.00 75.00 173 ASP A N 1
ATOM 1401 C CA . ASP A 1 173 ? -13.157 -10.218 10.118 1.00 75.00 173 ASP A CA 1
ATOM 1402 C C . ASP A 1 173 ? -11.642 -9.962 10.015 1.00 75.00 173 ASP A C 1
ATOM 1404 O O . ASP A 1 173 ? -10.871 -10.879 9.755 1.00 75.00 173 ASP A O 1
ATOM 1408 N N . LEU A 1 174 ? -11.223 -8.708 10.220 1.00 71.12 174 LEU A N 1
ATOM 1409 C CA . LEU A 1 174 ? -9.827 -8.259 10.170 1.00 71.12 174 LEU A CA 1
ATOM 1410 C C . LEU A 1 174 ? -9.208 -8.065 11.560 1.00 71.12 174 LEU A C 1
ATOM 1412 O O . LEU A 1 174 ? -8.192 -7.387 11.694 1.00 71.12 174 LEU A O 1
ATOM 1416 N N . GLU A 1 175 ? -9.859 -8.591 12.599 1.00 72.31 175 GLU A N 1
ATOM 1417 C CA . GLU A 1 175 ? -9.360 -8.644 13.978 1.00 72.31 175 GLU A CA 1
ATOM 1418 C C . GLU A 1 175 ? -9.017 -7.282 14.616 1.00 72.31 175 GLU A C 1
ATOM 1420 O O . GLU A 1 175 ? -8.418 -7.215 15.688 1.00 72.31 175 GLU A O 1
ATOM 1425 N N . TYR A 1 176 ? -9.466 -6.164 14.037 1.00 77.19 176 TYR A N 1
ATOM 1426 C CA . TYR A 1 176 ? -9.352 -4.837 14.657 1.00 77.19 176 TYR A CA 1
ATOM 1427 C C . TYR A 1 176 ? -10.237 -4.701 15.900 1.00 77.19 176 TYR A C 1
ATOM 1429 O O . TYR A 1 176 ? -10.004 -3.839 16.756 1.00 77.19 176 TYR A O 1
ATOM 1437 N N . VAL A 1 177 ? -11.290 -5.513 15.982 1.00 83.44 177 VAL A N 1
ATOM 1438 C CA . VAL A 1 177 ? -12.227 -5.552 17.099 1.00 83.44 177 VAL A CA 1
ATOM 1439 C C . VAL A 1 177 ? -12.532 -7.006 17.437 1.00 83.44 177 VAL A C 1
ATOM 1441 O O . VAL A 1 177 ? -12.950 -7.773 16.577 1.00 83.44 177 VAL A O 1
ATOM 1444 N N . SER A 1 178 ? -12.397 -7.371 18.709 1.00 80.31 178 SER A N 1
ATOM 1445 C CA . SER A 1 178 ? -12.795 -8.689 19.206 1.00 80.31 178 SER A CA 1
ATOM 1446 C C . SER A 1 178 ? -14.253 -8.688 19.668 1.00 80.31 178 SER A C 1
ATOM 1448 O O . SER A 1 178 ? -14.749 -7.699 20.220 1.00 80.31 178 SER A O 1
ATOM 1450 N N . VAL A 1 179 ? -14.954 -9.805 19.456 1.00 83.38 179 VAL A N 1
ATOM 1451 C CA . VAL A 1 179 ? -16.358 -9.984 19.846 1.00 83.38 179 VAL A CA 1
ATOM 1452 C C . VAL A 1 179 ? -16.480 -11.038 20.934 1.00 83.38 179 VAL A C 1
ATOM 1454 O O . VAL A 1 179 ? -16.155 -12.204 20.733 1.00 83.38 179 VAL A O 1
ATOM 1457 N N . ARG A 1 180 ? -17.056 -10.654 22.076 1.00 77.88 180 ARG A N 1
ATOM 1458 C CA . ARG A 1 180 ? -17.528 -11.601 23.090 1.00 77.88 180 ARG A CA 1
ATOM 1459 C C . ARG A 1 180 ? -19.037 -11.775 22.962 1.00 77.88 180 ARG A C 1
ATOM 1461 O O . ARG A 1 180 ? -19.812 -10.837 23.175 1.00 77.88 180 ARG A O 1
ATOM 1468 N N . ARG A 1 181 ? -19.455 -12.994 22.614 1.00 72.12 181 ARG A N 1
ATOM 1469 C CA . ARG A 1 181 ? -20.865 -13.404 22.592 1.00 72.12 181 ARG A CA 1
ATOM 1470 C C . ARG A 1 181 ? -21.263 -13.874 23.989 1.00 72.12 181 ARG A C 1
ATOM 1472 O O . ARG A 1 181 ? -20.546 -14.654 24.609 1.00 72.12 181 ARG A O 1
ATOM 1479 N N . ALA A 1 182 ? -22.390 -13.389 24.503 1.00 63.06 182 ALA A N 1
ATOM 1480 C CA . ALA A 1 182 ? -22.929 -13.907 25.755 1.00 63.06 182 ALA A CA 1
ATOM 1481 C C . ALA A 1 182 ? -23.532 -15.303 25.521 1.00 63.06 182 ALA A C 1
ATOM 1483 O O . ALA A 1 182 ? -24.196 -15.526 24.510 1.00 63.06 182 ALA A O 1
ATOM 1484 N N . ARG A 1 183 ? -23.331 -16.221 26.475 1.00 54.84 183 ARG A N 1
ATOM 1485 C CA . ARG A 1 183 ? -23.688 -17.650 26.370 1.00 54.84 183 ARG A CA 1
ATOM 1486 C C . ARG A 1 183 ? -25.194 -17.916 26.166 1.00 54.84 183 ARG A C 1
ATOM 1488 O O . ARG A 1 183 ? -25.545 -18.956 25.632 1.00 54.84 183 ARG A O 1
ATOM 1495 N N . ASN A 1 184 ? -26.062 -16.956 26.507 1.00 56.47 184 ASN A N 1
ATOM 1496 C CA . ASN A 1 184 ? -27.525 -17.118 26.522 1.00 56.47 184 ASN A CA 1
ATOM 1497 C C . ASN A 1 184 ? -28.254 -16.151 25.560 1.00 56.47 184 ASN A C 1
ATOM 1499 O O . ASN A 1 184 ? -29.221 -15.503 25.947 1.00 56.47 184 ASN A O 1
ATOM 1503 N N . GLY A 1 185 ? -27.762 -15.965 24.329 1.00 55.88 185 GLY A N 1
ATOM 1504 C CA . GLY A 1 185 ? -28.431 -15.110 23.324 1.00 55.88 185 GLY A CA 1
ATOM 1505 C C . GLY A 1 185 ? -28.340 -13.596 23.584 1.00 55.88 185 GLY A C 1
ATOM 1506 O O . GLY A 1 185 ? -29.026 -12.800 22.945 1.00 55.88 185 GLY A O 1
ATOM 1507 N N . GLY A 1 186 ? -27.485 -13.178 24.522 1.00 60.84 186 GLY A N 1
ATOM 1508 C CA . GLY A 1 186 ? -27.293 -11.777 24.897 1.00 60.84 186 GLY A CA 1
ATOM 1509 C C . GLY A 1 186 ? -26.420 -10.978 23.919 1.00 60.84 186 GLY A C 1
ATOM 1510 O O . GLY A 1 186 ? -25.564 -11.514 23.217 1.00 60.84 186 GLY A O 1
ATOM 1511 N N . SER A 1 187 ? -26.636 -9.658 23.916 1.00 64.56 187 SER A N 1
ATOM 1512 C CA . SER A 1 187 ? -26.034 -8.666 23.012 1.00 64.56 187 SER A CA 1
ATOM 1513 C C . SER A 1 187 ? -24.521 -8.815 22.792 1.00 64.56 187 SER A C 1
ATOM 1515 O O . SER A 1 187 ? -23.771 -8.915 23.762 1.00 64.56 187 SER A O 1
ATOM 1517 N N . PHE A 1 188 ? -24.079 -8.685 21.537 1.00 76.44 188 PHE A N 1
ATOM 1518 C CA . PHE A 1 188 ? -22.665 -8.606 21.153 1.00 76.44 188 PHE A CA 1
ATOM 1519 C C . PHE A 1 188 ? -21.936 -7.476 21.898 1.00 76.44 188 PHE A C 1
ATOM 1521 O O . PHE A 1 188 ? -22.333 -6.307 21.795 1.00 76.44 188 PHE A O 1
ATOM 1528 N N . LYS A 1 189 ? -20.874 -7.828 22.634 1.00 87.44 189 LYS A N 1
ATOM 1529 C CA . LYS A 1 189 ? -19.910 -6.876 23.198 1.00 87.44 189 LYS A CA 1
ATOM 1530 C C . LYS A 1 189 ? -18.631 -6.913 22.370 1.00 87.44 189 LYS A C 1
ATOM 1532 O O . LYS A 1 189 ? -18.081 -7.982 22.129 1.00 87.44 189 LYS A O 1
ATOM 1537 N N . TYR A 1 190 ? -18.188 -5.736 21.968 1.00 89.75 190 TYR A N 1
ATOM 1538 C CA . TYR A 1 190 ? -17.003 -5.485 21.168 1.00 89.75 190 TYR A CA 1
ATOM 1539 C C . TYR A 1 190 ? -15.912 -4.882 22.055 1.00 89.75 190 TYR A C 1
ATOM 1541 O O . TYR A 1 190 ? -16.228 -4.092 22.946 1.00 89.75 190 TYR A O 1
ATOM 1549 N N . GLN A 1 191 ? -14.654 -5.228 21.809 1.00 87.38 191 GLN A N 1
ATOM 1550 C CA . GLN A 1 191 ? -13.481 -4.576 22.400 1.00 87.38 191 GLN A CA 1
ATOM 1551 C C . GLN A 1 191 ? -12.478 -4.267 21.293 1.00 87.38 191 GLN A C 1
ATOM 1553 O O . GLN A 1 191 ? -12.289 -5.084 20.392 1.00 87.38 191 GLN A O 1
ATOM 1558 N N . LEU A 1 192 ? -11.839 -3.096 21.348 1.00 83.50 192 LEU A N 1
ATOM 1559 C CA . LEU A 1 192 ? -10.737 -2.796 20.436 1.00 83.50 192 LEU A CA 1
ATOM 1560 C C . LEU A 1 192 ? -9.622 -3.810 20.682 1.00 83.50 192 LEU A C 1
ATOM 1562 O O . LEU A 1 192 ? -9.203 -3.991 21.827 1.00 83.50 192 LEU A O 1
ATOM 1566 N N . ALA A 1 193 ? -9.134 -4.446 19.618 1.00 73.00 193 ALA A N 1
ATOM 1567 C CA . ALA A 1 193 ? -7.865 -5.142 19.720 1.00 73.00 193 ALA A CA 1
ATOM 1568 C C . ALA A 1 193 ? -6.804 -4.120 20.158 1.00 73.00 193 ALA A C 1
ATOM 1570 O O . ALA A 1 193 ? -6.852 -2.950 19.748 1.00 73.00 193 ALA A O 1
ATOM 1571 N N . GLY A 1 194 ? -5.865 -4.539 21.017 1.00 59.06 194 GLY A N 1
ATOM 1572 C CA . GLY A 1 194 ? -4.640 -3.763 21.229 1.00 59.06 194 GLY A CA 1
ATOM 1573 C C . GLY A 1 194 ? -4.064 -3.400 19.863 1.00 59.06 194 GLY A C 1
ATOM 1574 O O . GLY A 1 194 ? -4.298 -4.160 18.923 1.00 59.06 194 GLY A O 1
ATOM 1575 N N . GLN A 1 195 ? -3.432 -2.220 19.738 1.00 48.28 195 GLN A N 1
ATOM 1576 C CA . GLN A 1 195 ? -2.858 -1.750 18.469 1.00 48.28 195 GLN A CA 1
ATOM 1577 C C . GLN A 1 195 ? -2.316 -2.969 17.721 1.00 48.28 195 GLN A C 1
ATOM 1579 O O . GLN A 1 195 ? -1.423 -3.616 18.277 1.00 48.28 195 GLN A O 1
ATOM 1584 N N . PRO A 1 196 ? -2.889 -3.349 16.556 1.00 42.47 196 PRO A N 1
ATOM 1585 C CA . PRO A 1 196 ? -2.248 -4.388 15.780 1.00 42.47 196 PRO A CA 1
ATOM 1586 C C . PRO A 1 196 ? -0.812 -3.897 15.627 1.00 42.47 196 PRO A C 1
ATOM 1588 O O . PRO A 1 196 ? -0.649 -2.686 15.379 1.00 42.47 196 PRO A O 1
ATOM 1591 N N . PRO A 1 197 ? 0.206 -4.748 15.879 1.00 38.41 197 PRO A N 1
ATOM 1592 C CA . PRO A 1 197 ? 1.569 -4.359 15.558 1.00 38.41 197 PRO A CA 1
ATOM 1593 C C . PRO A 1 197 ? 1.471 -3.764 14.165 1.00 38.41 197 PRO A C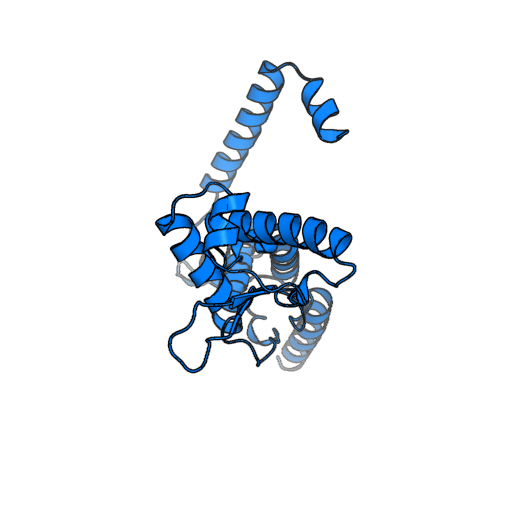 1
ATOM 1595 O O . PRO A 1 197 ? 0.750 -4.330 13.337 1.00 38.41 197 PRO A O 1
ATOM 1598 N N . ALA A 1 198 ? 2.001 -2.552 13.972 1.00 41.09 198 ALA A N 1
ATOM 1599 C CA . ALA A 1 198 ? 2.071 -1.978 12.641 1.00 41.09 198 ALA A CA 1
ATOM 1600 C C . ALA A 1 198 ? 2.666 -3.097 11.807 1.00 41.09 198 ALA A C 1
ATOM 1602 O O . ALA A 1 198 ? 3.792 -3.510 12.075 1.00 41.09 198 ALA A O 1
ATOM 1603 N N . VAL A 1 199 ? 1.819 -3.732 10.997 1.00 46.50 199 VAL A N 1
ATOM 1604 C CA . VAL A 1 199 ? 2.219 -4.931 10.301 1.00 46.50 199 VAL A CA 1
ATOM 1605 C C . VAL A 1 199 ? 3.071 -4.331 9.216 1.00 46.50 199 VAL A C 1
ATOM 1607 O O . VAL A 1 199 ? 2.534 -3.831 8.228 1.00 46.50 199 VAL A O 1
ATOM 1610 N N . ASP A 1 200 ? 4.355 -4.169 9.520 1.00 52.69 200 ASP A N 1
ATOM 1611 C CA . ASP A 1 200 ? 5.291 -3.583 8.599 1.00 52.69 200 ASP A CA 1
ATOM 1612 C C . ASP A 1 200 ? 5.265 -4.558 7.435 1.00 52.69 200 ASP A C 1
ATOM 1614 O O . ASP A 1 200 ? 5.593 -5.736 7.560 1.00 52.69 200 ASP A O 1
ATOM 1618 N N . LEU A 1 201 ? 4.660 -4.100 6.341 1.00 53.28 201 LEU A N 1
ATOM 1619 C CA . LEU A 1 201 ? 4.311 -4.922 5.186 1.00 53.28 201 LEU A CA 1
ATOM 1620 C C . LEU A 1 201 ? 5.566 -5.570 4.577 1.00 53.28 201 LEU A C 1
ATOM 1622 O O . LEU A 1 201 ? 5.476 -6.480 3.760 1.00 53.28 201 LEU A O 1
ATOM 1626 N N . LEU A 1 202 ? 6.725 -5.057 4.988 1.00 57.78 202 LEU A N 1
ATOM 1627 C CA . LEU A 1 202 ? 8.062 -5.394 4.558 1.00 57.78 202 LEU A CA 1
ATOM 1628 C C . LEU A 1 202 ? 8.850 -6.139 5.654 1.00 57.78 202 LEU A C 1
ATOM 1630 O O . LEU A 1 202 ? 10.010 -6.467 5.422 1.00 57.78 202 LEU A O 1
ATOM 1634 N N . ASP A 1 203 ? 8.266 -6.413 6.829 1.00 60.56 203 ASP A N 1
ATOM 1635 C CA . ASP A 1 203 ? 8.946 -7.161 7.891 1.00 60.56 203 ASP A CA 1
ATOM 1636 C C . ASP A 1 203 ? 9.208 -8.598 7.429 1.00 60.56 203 ASP A C 1
ATOM 1638 O O . ASP A 1 203 ? 8.288 -9.343 7.081 1.00 60.56 203 ASP A O 1
ATOM 1642 N N . GLY A 1 204 ? 10.484 -8.974 7.365 1.00 65.75 204 GLY A N 1
ATOM 1643 C CA . GLY A 1 204 ? 10.934 -10.250 6.807 1.00 65.75 204 GLY A CA 1
ATOM 1644 C C . GLY A 1 204 ? 10.991 -10.324 5.275 1.00 65.75 204 GLY A C 1
ATOM 1645 O O . GLY A 1 204 ? 11.320 -11.387 4.752 1.00 65.75 204 GLY A O 1
ATOM 1646 N N . LEU A 1 205 ? 10.699 -9.238 4.546 1.00 76.00 205 LEU A N 1
ATOM 1647 C CA . LEU A 1 205 ? 10.947 -9.151 3.104 1.00 76.00 205 LEU A CA 1
ATOM 1648 C C . LEU A 1 205 ? 12.432 -8.855 2.844 1.00 76.00 205 LEU A C 1
ATOM 1650 O O . LEU A 1 205 ? 13.039 -8.045 3.543 1.00 76.00 205 LEU A O 1
ATOM 1654 N N . THR A 1 206 ? 13.009 -9.464 1.803 1.00 82.38 206 THR A N 1
ATOM 1655 C CA . THR A 1 206 ? 14.394 -9.166 1.392 1.00 82.38 206 THR A CA 1
ATOM 1656 C C . THR A 1 206 ? 14.562 -7.674 1.102 1.00 82.38 206 THR A C 1
ATOM 1658 O O . THR A 1 206 ? 13.888 -7.120 0.229 1.00 82.38 206 THR A O 1
ATOM 1661 N N . THR A 1 207 ? 15.465 -7.007 1.818 1.00 86.69 207 THR A N 1
ATOM 1662 C CA . THR A 1 207 ? 15.724 -5.581 1.601 1.00 86.69 207 THR A CA 1
ATOM 1663 C C . THR A 1 207 ? 16.475 -5.359 0.283 1.00 86.69 207 THR A C 1
ATOM 1665 O O . THR A 1 207 ? 17.160 -6.264 -0.204 1.00 86.69 207 THR A O 1
ATOM 1668 N N . PRO A 1 208 ? 16.401 -4.159 -0.321 1.00 88.56 208 PRO A N 1
ATOM 1669 C CA . PRO A 1 208 ? 17.163 -3.861 -1.535 1.00 88.56 208 PRO A CA 1
ATOM 1670 C C . PRO A 1 208 ? 18.678 -4.062 -1.385 1.00 88.56 208 PRO A C 1
ATOM 1672 O O . PRO A 1 208 ? 19.347 -4.438 -2.345 1.00 88.56 208 PRO A O 1
ATOM 1675 N N . GLU A 1 209 ? 19.216 -3.832 -0.186 1.00 87.25 209 GLU A N 1
ATOM 1676 C CA . GLU A 1 209 ? 20.628 -4.061 0.144 1.00 87.25 209 GLU A CA 1
ATOM 1677 C C . GLU A 1 209 ? 20.958 -5.559 0.128 1.00 87.25 209 GLU A C 1
ATOM 1679 O O . GLU A 1 209 ? 21.857 -5.983 -0.596 1.00 87.25 209 GLU A O 1
ATOM 1684 N N . GLN A 1 210 ? 20.151 -6.374 0.816 1.00 88.00 210 GLN A N 1
ATOM 1685 C CA . GLN A 1 210 ? 20.302 -7.833 0.838 1.00 88.00 210 GLN A CA 1
ATOM 1686 C C . GLN A 1 210 ? 20.177 -8.449 -0.559 1.00 88.00 210 GLN A C 1
ATOM 1688 O O . GLN A 1 210 ? 20.924 -9.361 -0.913 1.00 88.00 210 GLN A O 1
ATOM 1693 N N . LEU A 1 211 ? 19.246 -7.950 -1.379 1.00 89.88 211 LEU A N 1
ATOM 1694 C CA . LEU A 1 211 ? 19.083 -8.430 -2.748 1.00 89.88 211 LEU A CA 1
ATOM 1695 C C . LEU A 1 211 ? 20.332 -8.152 -3.590 1.00 89.88 211 LEU A C 1
ATOM 1697 O O . LEU A 1 211 ? 20.766 -9.028 -4.335 1.00 89.88 211 LEU A O 1
ATOM 1701 N N . LYS A 1 212 ? 20.914 -6.952 -3.479 1.00 88.94 212 LYS A N 1
ATOM 1702 C CA . LYS A 1 212 ? 22.131 -6.593 -4.220 1.00 88.94 212 LYS A CA 1
ATOM 1703 C C . LYS A 1 212 ? 23.294 -7.515 -3.872 1.00 88.94 212 LYS A C 1
ATOM 1705 O O . LYS A 1 212 ? 23.990 -7.963 -4.779 1.00 88.94 212 LYS A O 1
ATOM 1710 N N . GLU A 1 213 ? 23.468 -7.835 -2.592 1.00 88.81 213 GLU A N 1
ATOM 1711 C CA . GLU A 1 213 ? 24.506 -8.764 -2.132 1.00 88.81 213 GLU A CA 1
ATOM 1712 C C . GLU A 1 213 ? 24.309 -10.173 -2.709 1.00 88.81 213 GLU A C 1
ATOM 1714 O O . GLU A 1 213 ? 25.224 -10.715 -3.332 1.00 88.81 213 GLU A O 1
ATOM 1719 N N . LYS A 1 214 ? 23.098 -10.738 -2.593 1.00 88.06 214 LYS A N 1
ATOM 1720 C CA . LYS A 1 214 ? 22.769 -12.065 -3.148 1.00 88.06 214 LYS A CA 1
ATOM 1721 C C . LYS A 1 214 ? 22.928 -12.119 -4.672 1.00 88.06 214 LYS A C 1
ATOM 1723 O O . LYS A 1 214 ? 23.413 -13.108 -5.226 1.00 88.06 214 LYS A O 1
ATOM 1728 N N . TYR A 1 215 ? 22.525 -11.054 -5.366 1.00 87.38 215 TYR A N 1
ATOM 1729 C CA . TYR A 1 215 ? 22.591 -10.980 -6.825 1.00 87.38 215 TYR A CA 1
ATOM 1730 C C . TYR A 1 215 ? 24.033 -10.879 -7.338 1.00 87.38 215 TYR A C 1
ATOM 1732 O O . TYR A 1 215 ? 24.388 -11.541 -8.316 1.00 87.38 215 TYR A O 1
ATOM 1740 N N . ALA A 1 216 ? 24.889 -10.114 -6.652 1.00 86.06 216 ALA A N 1
ATOM 1741 C CA . ALA A 1 216 ? 26.312 -10.024 -6.974 1.00 86.06 216 ALA A CA 1
ATOM 1742 C C . ALA A 1 216 ? 27.021 -11.383 -6.824 1.00 86.06 216 ALA A C 1
ATOM 1744 O O . ALA A 1 216 ? 27.758 -11.785 -7.723 1.00 86.06 216 ALA A O 1
ATOM 1745 N N . GLN A 1 217 ? 26.733 -12.122 -5.745 1.00 82.88 217 GLN A N 1
ATOM 1746 C CA . GLN A 1 217 ? 27.288 -13.462 -5.501 1.00 82.88 217 GLN A CA 1
ATOM 1747 C C . GLN A 1 217 ? 26.881 -14.461 -6.599 1.00 82.88 217 GLN A C 1
ATOM 1749 O O . GLN A 1 217 ? 27.727 -15.156 -7.162 1.00 82.88 217 GLN A O 1
ATOM 1754 N N . THR A 1 218 ? 25.604 -14.459 -6.990 1.00 79.56 218 THR A N 1
ATOM 1755 C CA . THR A 1 218 ? 25.071 -15.358 -8.033 1.00 79.56 218 THR A CA 1
ATOM 1756 C C . THR A 1 218 ? 25.662 -15.061 -9.419 1.00 79.56 218 THR A C 1
ATOM 1758 O O . THR A 1 218 ? 25.947 -15.972 -10.200 1.00 79.56 218 THR A O 1
ATOM 1761 N N . THR A 1 219 ? 25.895 -13.782 -9.727 1.00 73.12 219 THR A N 1
ATOM 1762 C CA . THR A 1 219 ? 26.485 -13.366 -11.011 1.00 73.12 219 THR A CA 1
ATOM 1763 C C . THR A 1 219 ? 27.956 -13.788 -11.097 1.00 73.12 219 THR A C 1
ATOM 1765 O O . THR A 1 219 ? 28.369 -14.347 -12.111 1.00 73.12 219 THR A O 1
ATOM 1768 N N . SER A 1 220 ? 28.721 -13.642 -10.004 1.00 65.00 220 SER A N 1
ATOM 1769 C CA . SER A 1 220 ? 30.123 -14.083 -9.955 1.00 65.00 220 SER A CA 1
ATOM 1770 C C . SER A 1 220 ? 30.304 -15.600 -10.090 1.00 65.00 220 SER A C 1
ATOM 1772 O O . SER A 1 220 ? 31.260 -16.051 -10.711 1.00 65.00 220 SER A O 1
ATOM 1774 N N . GLU A 1 221 ? 29.376 -16.412 -9.578 1.00 60.06 221 GLU A N 1
ATOM 1775 C CA . GLU A 1 221 ? 29.437 -17.875 -9.731 1.00 60.06 221 GLU A CA 1
ATOM 1776 C C . GLU A 1 221 ? 29.088 -18.353 -11.149 1.00 60.06 221 GLU A C 1
ATOM 1778 O O . GLU A 1 221 ? 29.540 -19.419 -11.574 1.00 60.06 221 GLU A O 1
ATOM 1783 N N . THR A 1 222 ? 28.303 -17.566 -11.890 1.00 58.75 222 THR A N 1
ATOM 1784 C CA . THR A 1 222 ? 27.890 -17.885 -13.265 1.00 58.75 222 THR A CA 1
ATOM 1785 C C . THR A 1 222 ? 29.003 -17.563 -14.273 1.00 58.75 222 THR A C 1
ATOM 1787 O O . THR A 1 222 ? 29.200 -18.318 -15.224 1.00 58.75 222 THR A O 1
ATOM 1790 N N . GLU A 1 223 ? 29.792 -16.510 -14.026 1.00 51.62 223 GLU A N 1
ATOM 1791 C CA . GLU A 1 223 ? 30.958 -16.139 -14.848 1.00 51.62 223 GLU A CA 1
ATOM 1792 C C . GLU A 1 223 ? 32.173 -17.061 -14.647 1.00 51.62 223 GLU A C 1
ATOM 1794 O O . GLU A 1 223 ? 32.972 -17.218 -15.560 1.00 51.62 223 GLU A O 1
ATOM 1799 N N . VAL A 1 224 ? 32.312 -17.719 -13.489 1.00 47.47 224 VAL A N 1
ATOM 1800 C CA . VAL A 1 224 ? 33.417 -18.667 -13.216 1.00 47.47 224 VAL A CA 1
ATOM 1801 C C . VAL A 1 224 ? 33.157 -20.064 -13.812 1.00 47.47 224 VAL A C 1
ATOM 1803 O O . VAL A 1 224 ? 34.072 -20.881 -13.914 1.00 47.47 224 VAL A O 1
ATOM 1806 N N . LYS A 1 225 ? 31.913 -20.360 -14.208 1.00 45.41 225 LYS A N 1
ATOM 1807 C CA . LYS A 1 225 ? 31.491 -21.653 -14.781 1.00 45.41 225 LYS A CA 1
ATOM 1808 C C . LYS A 1 225 ? 31.252 -21.636 -16.298 1.00 45.41 225 LYS A C 1
ATOM 1810 O O . LYS A 1 225 ? 30.905 -22.690 -16.834 1.00 45.41 225 LYS A O 1
ATOM 1815 N N . SER A 1 226 ? 31.417 -20.492 -16.965 1.00 39.75 226 SER A N 1
ATOM 1816 C CA . SER A 1 226 ? 31.403 -20.366 -18.437 1.00 39.75 226 SER A CA 1
ATOM 1817 C C . SER A 1 226 ? 32.818 -20.229 -18.982 1.00 39.75 226 SER A C 1
ATOM 1819 O O . SER A 1 226 ? 33.050 -20.731 -20.102 1.00 39.75 226 SER A O 1
#